Protein AF-A0A2H8TGL6-F1 (afdb_monomer_lite)

pLDDT: mean 82.06, std 17.87, range [36.31, 97.06]

Secondary structure (DSSP, 8-state):
----PPP---TTHHHHHHHHHHHHHHHHHHHHHHHHHHHHHHHHHHHHHHHHT--TTS--SSTTHHHHHHHHHHHHT-S-HHHHHHHHHHHHHHHHHHHHHHH-TTGGG---TT-TTTS--HHHHHHHHHHHHHTT--GGGBTTB-HHHHHHHS--S-HHHHHHHHHHHHHTTPPPPHHHHHHHHHHHHH---HHHHHHHHHHHHHHHHSGGGGGGGGGGHHHHHHHHHT--TTS--SSHHHHHHHHHHHHHTT----HHHHHHHHH-

Organism: NCBI:txid742174

Radius of gyration: 25.06 Å; chains: 1; bounding box: 78×68×62 Å

Structure (mmCIF, N/CA/C/O backbone):
data_AF-A0A2H8TGL6-F1
#
_entry.id   AF-A0A2H8TGL6-F1
#
loop_
_atom_site.group_PDB
_atom_site.id
_atom_site.type_symbol
_atom_site.label_atom_id
_atom_site.label_alt_id
_atom_site.label_comp_id
_atom_site.label_asym_id
_atom_site.label_entity_id
_atom_site.label_seq_id
_atom_site.pdbx_PDB_ins_code
_atom_site.Cartn_x
_atom_site.Cartn_y
_atom_site.Cartn_z
_atom_site.occupancy
_atom_site.B_iso_or_equiv
_atom_site.auth_seq_id
_atom_site.auth_comp_id
_atom_site.auth_asym_id
_atom_site.auth_atom_id
_atom_site.pdbx_PDB_model_num
ATOM 1 N N . MET A 1 1 ? -52.619 -44.830 37.273 1.00 42.56 1 MET A N 1
ATOM 2 C CA . MET A 1 1 ? -51.336 -44.484 36.621 1.00 42.56 1 MET A CA 1
ATOM 3 C C . MET A 1 1 ? -51.627 -43.813 35.291 1.00 42.56 1 MET A C 1
ATOM 5 O O . MET A 1 1 ? -52.447 -44.304 34.527 1.00 42.56 1 MET A O 1
ATOM 9 N N . ALA A 1 2 ? -51.058 -42.626 35.112 1.00 36.56 2 ALA A N 1
ATOM 10 C CA . ALA A 1 2 ? -51.441 -41.631 34.125 1.00 36.56 2 ALA A CA 1
ATOM 11 C C . ALA A 1 2 ? -50.837 -41.880 32.730 1.00 36.56 2 ALA A C 1
ATOM 13 O O . ALA A 1 2 ? -49.670 -42.224 32.603 1.00 36.56 2 ALA A O 1
ATOM 14 N N . THR A 1 3 ? -51.671 -41.636 31.713 1.00 39.94 3 THR A N 1
ATOM 15 C CA . THR A 1 3 ? -51.401 -40.934 30.440 1.00 39.94 3 THR A CA 1
ATOM 16 C C . THR A 1 3 ? -50.083 -41.180 29.686 1.00 39.94 3 THR A C 1
ATOM 18 O O . THR A 1 3 ? -49.014 -40.813 30.157 1.00 39.94 3 THR A O 1
ATOM 21 N N . ARG A 1 4 ? -50.185 -41.496 28.386 1.00 36.31 4 ARG A N 1
ATOM 22 C CA . ARG A 1 4 ? -50.101 -40.483 27.305 1.00 36.31 4 ARG A CA 1
ATOM 23 C C . ARG A 1 4 ? -50.342 -41.128 25.934 1.00 36.31 4 ARG A C 1
ATOM 25 O O . ARG A 1 4 ? -49.500 -41.840 25.398 1.00 36.31 4 ARG A O 1
ATOM 32 N N . ARG A 1 5 ? -51.507 -40.828 25.351 1.00 37.38 5 ARG A N 1
ATOM 33 C CA . ARG A 1 5 ? -51.778 -41.002 23.918 1.00 37.38 5 ARG A CA 1
ATOM 34 C C . ARG A 1 5 ? -50.973 -39.953 23.145 1.00 37.38 5 ARG A C 1
ATOM 36 O O . ARG A 1 5 ? -50.993 -38.782 23.516 1.00 37.38 5 ARG A O 1
ATOM 43 N N . ARG A 1 6 ? -50.284 -40.360 22.076 1.00 39.41 6 ARG A N 1
ATOM 44 C CA . ARG A 1 6 ? -49.690 -39.429 21.103 1.00 39.41 6 ARG A CA 1
ATOM 45 C C . ARG A 1 6 ? -50.815 -38.777 20.281 1.00 39.41 6 ARG A C 1
ATOM 47 O O . ARG A 1 6 ? -51.698 -39.509 19.830 1.00 39.41 6 ARG A O 1
ATOM 54 N N . PRO A 1 7 ? -50.809 -37.452 20.056 1.00 41.41 7 PRO A N 1
ATOM 55 C CA . PRO A 1 7 ? -51.757 -36.829 19.145 1.00 41.41 7 PRO A CA 1
ATOM 56 C C . PRO A 1 7 ? -51.361 -37.140 17.697 1.00 41.41 7 PRO A C 1
ATOM 58 O O . PRO A 1 7 ? -50.211 -36.977 17.290 1.00 41.41 7 PRO A O 1
ATOM 61 N N . ARG A 1 8 ? -52.342 -37.614 16.930 1.00 46.88 8 ARG A N 1
ATOM 62 C CA . ARG A 1 8 ? -52.269 -37.851 15.489 1.00 46.88 8 ARG A CA 1
ATOM 63 C C . ARG A 1 8 ? -52.627 -36.523 14.815 1.00 46.88 8 ARG A C 1
ATOM 65 O O . ARG A 1 8 ? -53.785 -36.123 14.849 1.00 46.88 8 ARG A O 1
ATOM 72 N N . TRP A 1 9 ? -51.635 -35.810 14.290 1.00 41.69 9 TRP A N 1
ATOM 73 C CA . TRP A 1 9 ? -51.862 -34.584 13.519 1.00 41.69 9 TRP A CA 1
ATOM 74 C C . TRP A 1 9 ? -52.311 -34.935 12.088 1.00 41.69 9 TRP A C 1
ATOM 76 O O . TRP A 1 9 ? -51.840 -35.940 11.549 1.00 41.69 9 TRP A O 1
ATOM 86 N N . PRO A 1 10 ? -53.202 -34.147 11.457 1.00 44.84 10 PRO A N 1
ATOM 87 C CA . PRO A 1 10 ? -53.569 -34.344 10.059 1.00 44.84 10 PRO A CA 1
ATOM 88 C C . PRO A 1 10 ? -52.434 -33.871 9.122 1.00 44.84 10 PRO A C 1
ATOM 90 O O . PRO A 1 10 ? -51.729 -32.911 9.451 1.00 44.84 10 PRO A O 1
ATOM 93 N N . PRO A 1 11 ? -52.264 -34.488 7.935 1.00 50.22 11 PRO A N 1
ATOM 94 C CA . PRO A 1 11 ? -51.132 -34.247 7.026 1.00 50.22 11 PRO A CA 1
ATOM 95 C C . PRO A 1 11 ? -51.086 -32.845 6.385 1.00 50.22 11 PRO A C 1
ATOM 97 O O . PRO A 1 11 ? -50.143 -32.539 5.665 1.00 50.22 11 PRO A O 1
ATOM 100 N N . ALA A 1 12 ? -52.053 -31.966 6.664 1.00 45.84 12 ALA A N 1
ATOM 101 C CA . ALA A 1 12 ? -52.080 -30.601 6.135 1.00 45.84 12 ALA A CA 1
ATOM 102 C C . ALA A 1 12 ? -51.306 -29.577 6.996 1.00 45.84 12 ALA A C 1
ATOM 104 O O . ALA A 1 12 ? -50.911 -28.531 6.491 1.00 45.84 12 ALA A O 1
ATOM 105 N N . ALA A 1 13 ? -51.035 -29.866 8.276 1.00 42.53 13 ALA A N 1
ATOM 106 C CA . ALA A 1 13 ? -50.361 -28.914 9.172 1.00 42.53 13 ALA A CA 1
ATOM 107 C C . ALA A 1 13 ? -48.820 -28.967 9.090 1.00 42.53 13 ALA A C 1
ATOM 109 O O . ALA A 1 13 ? -48.146 -28.004 9.448 1.00 42.53 13 ALA A O 1
ATOM 110 N N . ALA A 1 14 ? -48.251 -30.067 8.583 1.00 41.84 14 ALA A N 1
ATOM 111 C CA . ALA A 1 14 ? -46.801 -30.225 8.430 1.00 41.84 14 ALA A CA 1
ATOM 112 C C . ALA A 1 14 ? -46.235 -29.474 7.208 1.00 41.84 14 ALA A C 1
ATOM 114 O O . ALA A 1 14 ? -45.065 -29.100 7.204 1.00 41.84 14 ALA A O 1
ATOM 115 N N . ILE A 1 15 ? -47.066 -29.204 6.195 1.00 45.91 15 ILE A N 1
ATOM 116 C CA . ILE A 1 15 ? -46.650 -28.517 4.962 1.00 45.91 15 ILE A CA 1
ATOM 117 C C . ILE A 1 15 ? -46.588 -26.994 5.173 1.00 45.91 15 ILE A C 1
ATOM 119 O O . ILE A 1 15 ? -45.695 -26.332 4.653 1.00 45.91 15 ILE A O 1
ATOM 123 N N . ILE A 1 16 ? -47.465 -26.437 6.016 1.00 42.53 16 ILE A N 1
ATOM 124 C CA . ILE A 1 16 ? -47.493 -24.992 6.294 1.00 42.53 16 ILE A CA 1
ATOM 125 C C . ILE A 1 16 ? -46.323 -24.580 7.203 1.00 42.53 16 ILE A C 1
ATOM 127 O O . ILE A 1 16 ? -45.720 -23.533 6.993 1.00 42.53 16 ILE A O 1
ATOM 131 N N . ILE A 1 17 ? -45.919 -25.427 8.156 1.00 44.03 17 ILE A N 1
ATOM 132 C CA . ILE A 1 17 ? -44.779 -25.123 9.037 1.00 44.03 17 ILE A CA 1
ATOM 133 C C . ILE A 1 17 ? -43.443 -25.259 8.283 1.00 44.03 17 ILE A C 1
ATOM 135 O O . ILE A 1 17 ? -42.542 -24.457 8.507 1.00 44.03 17 ILE A O 1
ATOM 139 N N . ALA A 1 18 ? -43.322 -26.181 7.320 1.00 42.34 18 ALA A N 1
ATOM 140 C CA . ALA A 1 18 ? -42.131 -26.261 6.468 1.00 42.34 18 ALA A CA 1
ATOM 141 C C . ALA A 1 18 ? -41.999 -25.050 5.522 1.00 42.34 18 ALA A C 1
ATOM 143 O O . ALA A 1 18 ? -40.900 -24.529 5.351 1.00 42.34 18 ALA A O 1
ATOM 144 N N . ALA A 1 19 ? -43.106 -24.540 4.968 1.00 40.19 19 ALA A N 1
ATOM 145 C CA . ALA A 1 19 ? -43.086 -23.355 4.106 1.00 40.19 19 ALA A CA 1
ATOM 146 C C . ALA A 1 19 ? -42.795 -22.049 4.876 1.00 40.19 19 ALA A C 1
ATOM 148 O O . ALA A 1 19 ? -42.110 -21.167 4.361 1.00 40.19 19 ALA A O 1
ATOM 149 N N . VAL A 1 20 ? -43.253 -21.934 6.129 1.00 43.59 20 VAL A N 1
ATOM 150 C CA . VAL A 1 20 ? -43.025 -20.737 6.960 1.00 43.59 20 VAL A CA 1
ATOM 151 C C . VAL A 1 20 ? -41.629 -20.730 7.597 1.00 43.59 20 VAL A C 1
ATOM 153 O O . VAL A 1 20 ? -41.029 -19.667 7.734 1.00 43.59 20 VAL A O 1
ATOM 156 N N . VAL A 1 21 ? -41.045 -21.891 7.913 1.00 40.84 21 VAL A N 1
ATOM 157 C CA . VAL A 1 21 ? -39.673 -21.962 8.460 1.00 40.84 21 VAL A CA 1
ATOM 158 C C . VAL A 1 21 ? -38.606 -21.709 7.384 1.00 40.84 21 VAL A C 1
ATOM 160 O O . VAL A 1 21 ? -37.555 -21.149 7.691 1.00 40.84 21 VAL A O 1
ATOM 163 N N . ILE A 1 22 ? -38.890 -22.008 6.111 1.00 42.94 22 ILE A N 1
ATOM 164 C CA . ILE A 1 22 ? -38.004 -21.642 4.993 1.00 42.94 22 ILE A CA 1
ATOM 165 C C . ILE A 1 22 ? -38.017 -20.115 4.768 1.00 42.94 22 ILE A C 1
ATOM 167 O O . ILE A 1 22 ? -36.975 -19.534 4.497 1.00 42.94 22 ILE A O 1
ATOM 171 N N . ALA A 1 23 ? -39.134 -19.415 4.985 1.00 42.03 23 ALA A N 1
ATOM 172 C CA . ALA A 1 23 ? -39.203 -17.964 4.764 1.00 42.03 23 ALA A CA 1
ATOM 173 C C . ALA A 1 23 ? -38.511 -17.104 5.846 1.00 42.03 23 ALA A C 1
ATOM 175 O O . ALA A 1 23 ? -38.176 -15.952 5.580 1.00 42.03 23 ALA A O 1
ATOM 176 N N . VAL A 1 24 ? -38.266 -17.635 7.051 1.00 47.59 24 VAL A N 1
ATOM 177 C CA . VAL A 1 24 ? -37.721 -16.845 8.1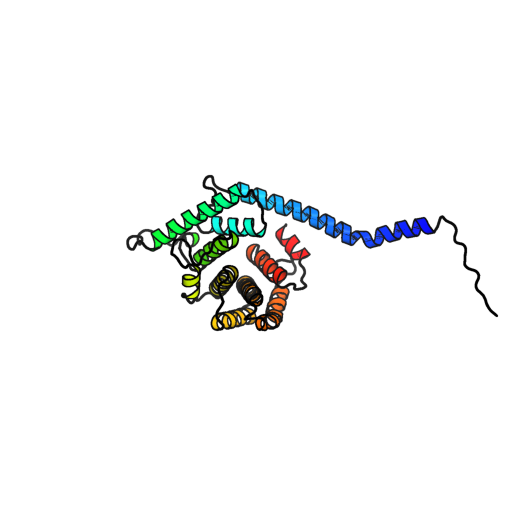79 1.00 47.59 24 VAL A CA 1
ATOM 178 C C . VAL A 1 24 ? -36.200 -16.996 8.343 1.00 47.59 24 VAL A C 1
ATOM 180 O O . VAL A 1 24 ? -35.557 -16.112 8.900 1.00 47.59 24 VAL A O 1
ATOM 183 N N . VAL A 1 25 ? -35.591 -18.054 7.794 1.00 45.50 25 VAL A N 1
ATOM 184 C CA . VAL A 1 25 ? -34.124 -18.265 7.831 1.00 45.50 25 VAL A CA 1
ATOM 185 C C . VAL A 1 25 ? -33.435 -17.858 6.514 1.00 45.50 25 VAL A C 1
ATOM 187 O O . VAL A 1 25 ? -32.218 -17.687 6.471 1.00 45.50 25 VAL A O 1
ATOM 190 N N . LEU A 1 26 ? -34.197 -17.607 5.441 1.00 45.22 26 LEU A N 1
ATOM 191 C CA . LEU A 1 26 ? -33.654 -17.182 4.146 1.00 45.22 26 LEU A CA 1
ATOM 192 C C . LEU A 1 26 ? -33.300 -15.690 3.947 1.00 45.22 26 LEU A C 1
ATOM 194 O O . LEU A 1 26 ? -32.532 -15.444 3.014 1.00 45.22 26 LEU A O 1
ATOM 198 N N . PRO A 1 27 ? -33.759 -14.682 4.723 1.00 53.53 27 PRO A N 1
ATOM 199 C CA . PRO A 1 27 ? -33.510 -13.292 4.332 1.00 53.53 27 PRO A CA 1
ATOM 200 C C . PRO A 1 27 ? -32.031 -12.902 4.454 1.00 53.53 27 PRO A C 1
ATOM 202 O O . PRO A 1 27 ? -31.520 -12.196 3.593 1.00 53.53 27 PRO A O 1
ATOM 205 N N . ALA A 1 28 ? -31.307 -13.419 5.452 1.00 51.44 28 ALA A N 1
ATOM 206 C CA . ALA A 1 28 ? -29.890 -13.096 5.640 1.00 51.44 28 ALA A CA 1
ATOM 207 C C . ALA A 1 28 ? -28.982 -13.754 4.587 1.00 51.44 28 ALA A C 1
ATOM 209 O O . ALA A 1 28 ? -28.044 -13.125 4.104 1.00 51.44 28 ALA A O 1
ATOM 210 N N . HIS A 1 29 ? -29.271 -14.999 4.191 1.00 49.41 29 HIS A N 1
ATOM 211 C CA . HIS A 1 29 ? -28.499 -15.694 3.156 1.00 49.41 29 HIS A CA 1
ATOM 212 C C . HIS A 1 29 ? -28.806 -15.173 1.750 1.00 49.41 29 HIS A C 1
ATOM 214 O O . HIS A 1 29 ? -27.887 -15.067 0.943 1.00 49.41 29 HIS A O 1
ATOM 220 N N . LEU A 1 30 ? -30.059 -14.799 1.466 1.00 49.88 30 LEU A N 1
ATOM 221 C CA . LEU A 1 30 ? -30.417 -14.129 0.215 1.00 49.88 30 LEU A CA 1
ATOM 222 C C . LEU A 1 30 ? -29.814 -12.725 0.137 1.00 49.88 30 LEU A C 1
ATOM 224 O O . LEU A 1 30 ? -29.248 -12.398 -0.897 1.00 49.88 30 LEU A O 1
ATOM 228 N N . ALA A 1 31 ? -29.856 -11.932 1.214 1.00 52.44 31 ALA A N 1
ATOM 229 C CA . ALA A 1 31 ? -29.225 -10.611 1.248 1.00 52.44 31 ALA A CA 1
ATOM 230 C C . ALA A 1 31 ? -27.698 -10.706 1.113 1.00 52.44 31 ALA A C 1
ATOM 232 O O . ALA A 1 31 ? -27.105 -9.977 0.327 1.00 52.44 31 ALA A O 1
ATOM 233 N N . ALA A 1 32 ? -27.050 -11.652 1.801 1.00 58.56 32 ALA A N 1
ATOM 234 C CA . ALA A 1 32 ? -25.615 -11.889 1.650 1.00 58.56 32 ALA A CA 1
ATOM 235 C C . ALA A 1 32 ? -25.249 -12.373 0.236 1.00 58.56 32 ALA A C 1
ATOM 237 O O . ALA A 1 32 ? -24.230 -11.954 -0.305 1.00 58.56 32 ALA A O 1
ATOM 238 N N . ALA A 1 33 ? -26.076 -13.222 -0.382 1.00 55.25 33 ALA A N 1
ATOM 239 C CA . ALA A 1 33 ? -25.870 -13.675 -1.756 1.00 55.25 33 ALA A CA 1
ATOM 240 C C . ALA A 1 33 ? -26.102 -12.551 -2.779 1.00 55.25 33 ALA A C 1
ATOM 242 O O . ALA A 1 33 ? -25.330 -12.425 -3.723 1.00 55.25 33 ALA A O 1
ATOM 243 N N . GLN A 1 34 ? -27.122 -11.713 -2.584 1.00 59.84 34 GLN A N 1
ATOM 244 C CA . GLN A 1 34 ? -27.400 -10.548 -3.427 1.00 59.84 34 GLN A CA 1
ATOM 245 C C . GLN A 1 34 ? -26.300 -9.493 -3.308 1.00 59.84 34 GLN A C 1
ATOM 247 O O . GLN A 1 34 ? -25.829 -9.005 -4.331 1.00 59.84 34 GLN A O 1
ATOM 252 N N . ASN A 1 35 ? -25.829 -9.216 -2.090 1.00 60.94 35 ASN A N 1
ATOM 253 C CA . ASN A 1 35 ? -24.686 -8.336 -1.857 1.00 60.94 35 ASN A CA 1
ATOM 254 C C . ASN A 1 35 ? -23.424 -8.913 -2.503 1.00 60.94 35 ASN A C 1
ATOM 256 O O . ASN A 1 35 ? -22.769 -8.214 -3.254 1.00 60.94 35 ASN A O 1
ATOM 260 N N . ALA A 1 36 ? -23.144 -10.212 -2.357 1.00 60.41 36 ALA A N 1
ATOM 261 C CA . ALA A 1 36 ? -21.988 -10.837 -3.003 1.00 60.41 36 ALA A CA 1
ATOM 262 C C . ALA A 1 36 ? -22.053 -10.819 -4.544 1.00 60.41 36 ALA A C 1
ATOM 264 O O . ALA A 1 36 ? -21.016 -10.776 -5.204 1.00 60.41 36 ALA A O 1
ATOM 265 N N . VAL A 1 37 ? -23.250 -10.882 -5.138 1.00 64.19 37 VAL A N 1
ATOM 266 C CA . VAL A 1 37 ? -23.439 -10.751 -6.594 1.00 64.19 37 VAL A CA 1
ATOM 267 C C . VAL A 1 37 ? -23.264 -9.298 -7.037 1.00 64.19 37 VAL A C 1
ATOM 269 O O . VAL A 1 37 ? -22.589 -9.055 -8.037 1.00 64.19 37 VAL A O 1
ATOM 272 N N . LYS A 1 38 ? -23.808 -8.339 -6.280 1.00 68.88 38 LYS A N 1
ATOM 273 C CA . LYS A 1 38 ? -23.616 -6.904 -6.516 1.00 68.88 38 LYS A CA 1
ATOM 274 C C . LYS A 1 38 ? -22.137 -6.523 -6.395 1.00 68.88 38 LYS A C 1
ATOM 276 O O . LYS A 1 38 ? -21.593 -5.949 -7.327 1.00 68.88 38 LYS A O 1
ATOM 281 N N . ASP A 1 39 ? -21.462 -6.954 -5.334 1.00 66.12 39 ASP A N 1
ATOM 282 C CA . ASP A 1 39 ? -20.037 -6.711 -5.085 1.00 66.12 39 ASP A CA 1
ATOM 283 C C . ASP A 1 39 ? -19.159 -7.237 -6.231 1.00 66.12 39 ASP A C 1
ATOM 285 O O . ASP A 1 39 ? -18.229 -6.563 -6.668 1.00 66.12 39 ASP A O 1
ATOM 289 N N . LYS A 1 40 ? -19.469 -8.427 -6.768 1.00 72.00 40 LYS A N 1
ATOM 290 C CA . LYS A 1 40 ? -18.769 -8.979 -7.941 1.00 72.00 40 LYS A CA 1
ATOM 291 C C . LYS A 1 40 ? -18.998 -8.151 -9.205 1.00 72.00 40 LYS A C 1
ATOM 293 O O . LYS A 1 40 ? -18.073 -7.998 -9.996 1.00 72.00 40 LYS A O 1
ATOM 298 N N . SER A 1 41 ? -20.210 -7.629 -9.392 1.00 82.00 41 SER A N 1
ATOM 299 C CA . SER A 1 41 ? -20.538 -6.748 -10.517 1.00 82.00 41 SER A CA 1
ATOM 300 C C . SER A 1 41 ? -19.795 -5.413 -10.427 1.00 82.00 41 SER A C 1
ATOM 302 O O . SER A 1 41 ? -19.303 -4.919 -11.437 1.00 82.00 41 SER A O 1
ATOM 304 N N . GLU A 1 42 ? -19.694 -4.839 -9.228 1.00 85.12 42 GLU A N 1
ATOM 305 C CA . GLU A 1 42 ? -18.994 -3.572 -8.996 1.00 85.12 42 GLU A CA 1
ATOM 306 C C . GLU A 1 42 ? -17.479 -3.711 -9.141 1.00 85.12 42 GLU A C 1
ATOM 308 O O . GLU A 1 42 ? -16.836 -2.878 -9.778 1.00 85.12 42 GLU A O 1
ATOM 313 N N . LEU A 1 43 ? -16.915 -4.808 -8.629 1.00 84.19 43 LEU A N 1
ATOM 314 C CA . LEU A 1 43 ? -15.503 -5.131 -8.811 1.00 84.19 43 LEU A CA 1
ATOM 315 C C . LEU A 1 43 ? -15.149 -5.276 -10.296 1.00 84.19 43 LEU A C 1
ATOM 317 O O . LEU A 1 43 ? -14.152 -4.710 -10.733 1.00 84.19 43 LEU A O 1
ATOM 321 N N . GLN A 1 44 ? -15.971 -5.985 -11.079 1.00 87.12 44 GLN A N 1
ATOM 322 C CA . GLN A 1 44 ? -15.732 -6.123 -12.517 1.00 87.12 44 GLN A CA 1
ATOM 323 C C . GLN A 1 44 ? -15.762 -4.763 -13.220 1.00 87.12 44 GLN A C 1
ATOM 325 O O . GLN A 1 44 ? -14.866 -4.463 -13.998 1.00 87.12 44 GLN A O 1
ATOM 330 N N . ARG A 1 45 ? -16.731 -3.905 -12.881 1.00 89.38 45 ARG A N 1
ATOM 331 C CA . ARG A 1 45 ? -16.820 -2.542 -13.419 1.00 89.38 45 ARG A CA 1
ATOM 332 C C . ARG A 1 45 ? -15.578 -1.705 -13.097 1.00 89.38 45 ARG A C 1
ATOM 334 O O . ARG A 1 45 ? -15.106 -0.967 -13.957 1.00 89.38 45 ARG A O 1
ATOM 341 N N . ALA A 1 46 ? -15.048 -1.825 -11.880 1.00 88.94 46 ALA A N 1
ATOM 342 C CA . ALA A 1 46 ? -13.824 -1.139 -11.474 1.00 88.94 46 ALA A CA 1
ATOM 343 C C . ALA A 1 46 ? -12.592 -1.655 -12.237 1.00 88.94 46 ALA A C 1
ATOM 345 O O . ALA A 1 46 ? -11.764 -0.855 -12.666 1.00 88.94 46 ALA A O 1
ATOM 346 N N . ILE A 1 47 ? -12.493 -2.972 -12.453 1.00 89.06 47 ILE A N 1
ATOM 347 C CA . ILE A 1 47 ? -11.419 -3.584 -13.250 1.00 89.06 47 ILE A CA 1
ATOM 348 C C . ILE A 1 47 ? -11.508 -3.123 -14.703 1.00 89.06 47 ILE A C 1
ATOM 350 O O . ILE A 1 47 ? -10.508 -2.674 -15.250 1.00 89.06 47 ILE A O 1
ATOM 354 N N . ASP A 1 48 ? -12.696 -3.168 -15.307 1.00 90.06 48 ASP A N 1
ATOM 355 C CA . ASP A 1 48 ? -12.908 -2.738 -16.690 1.00 90.06 48 ASP A CA 1
ATOM 356 C C . ASP A 1 48 ? -12.530 -1.259 -16.869 1.00 90.06 48 ASP A C 1
ATOM 358 O O . ASP A 1 48 ? -11.881 -0.893 -17.850 1.00 90.06 48 ASP A O 1
ATOM 362 N N . TRP A 1 49 ? -12.885 -0.407 -15.898 1.00 91.69 49 TRP A N 1
ATOM 363 C CA . TRP A 1 49 ? -12.473 0.996 -15.887 1.00 91.69 49 TRP A CA 1
ATOM 364 C C . TRP A 1 49 ? -10.952 1.141 -15.787 1.00 91.69 49 TRP A C 1
ATOM 366 O O . TRP A 1 49 ? -10.370 1.894 -16.567 1.00 91.69 49 TRP A O 1
ATOM 376 N N . LEU A 1 50 ? -10.302 0.400 -14.882 1.00 92.12 50 LEU A N 1
ATOM 377 C CA . LEU A 1 50 ? -8.849 0.439 -14.712 1.00 92.12 50 LEU A CA 1
ATOM 378 C C . LEU A 1 50 ? -8.136 0.005 -15.996 1.00 92.12 50 LEU A C 1
ATOM 380 O O . LEU A 1 50 ? -7.230 0.694 -16.456 1.00 92.12 50 LEU A O 1
ATOM 384 N N . THR A 1 51 ? -8.573 -1.092 -16.617 1.00 90.38 51 THR A N 1
ATOM 385 C CA . THR A 1 51 ? -8.024 -1.582 -17.887 1.00 90.38 51 THR A CA 1
ATOM 386 C C . THR A 1 51 ? -8.241 -0.585 -19.025 1.00 90.38 51 THR A C 1
ATOM 388 O O . THR A 1 51 ? -7.362 -0.436 -19.870 1.00 90.38 51 THR A O 1
ATOM 391 N N . LEU A 1 52 ? -9.364 0.142 -19.037 1.00 92.44 52 LEU A N 1
ATOM 392 C CA . LEU A 1 52 ? -9.633 1.189 -20.025 1.00 92.44 52 LEU A CA 1
ATOM 393 C C . LEU A 1 52 ? -8.679 2.388 -19.898 1.00 92.44 52 LEU A C 1
ATOM 395 O O . LEU A 1 52 ? -8.371 3.011 -20.911 1.00 92.44 52 LEU A O 1
ATOM 399 N N . GLN A 1 53 ? -8.214 2.709 -18.686 1.00 93.69 53 GLN A N 1
ATOM 400 C CA . GLN A 1 53 ? -7.243 3.792 -18.465 1.00 93.69 53 GLN A CA 1
ATOM 401 C C . GLN A 1 53 ? -5.807 3.416 -18.869 1.00 93.69 53 GLN A C 1
ATOM 403 O O . GLN A 1 53 ? -4.934 4.279 -18.868 1.00 93.69 53 GLN A O 1
ATOM 408 N N . ARG A 1 54 ? -5.540 2.148 -19.204 1.00 94.25 54 ARG A N 1
ATOM 409 C CA . ARG A 1 54 ? -4.194 1.687 -19.553 1.00 94.25 54 ARG A CA 1
ATOM 410 C C . ARG A 1 54 ? -3.741 2.264 -20.895 1.00 94.25 54 ARG A C 1
ATOM 412 O O . ARG A 1 54 ? -4.435 2.162 -21.910 1.00 94.25 54 ARG A O 1
ATOM 419 N N . ASN A 1 55 ? -2.532 2.805 -20.912 1.00 95.00 55 ASN A N 1
ATOM 420 C CA . ASN A 1 55 ? -1.886 3.348 -22.097 1.00 95.00 55 ASN A CA 1
ATOM 421 C C . ASN A 1 55 ? -1.378 2.239 -23.038 1.00 95.00 55 ASN A C 1
ATOM 423 O O . ASN A 1 55 ? -1.319 1.054 -22.703 1.00 95.00 55 ASN A O 1
ATOM 427 N N . LYS A 1 56 ? -0.993 2.625 -24.263 1.00 94.31 56 LYS A N 1
ATOM 428 C CA . LYS A 1 56 ? -0.503 1.692 -25.303 1.00 94.31 56 LYS A CA 1
ATOM 429 C C . LYS A 1 56 ? 0.829 1.019 -24.956 1.00 94.31 56 LYS A C 1
ATOM 431 O O . LYS A 1 56 ? 1.160 -0.003 -25.548 1.00 94.31 56 LYS A O 1
ATOM 436 N N . ASP A 1 57 ? 1.588 1.621 -24.052 1.00 93.75 57 ASP A N 1
ATOM 437 C CA . ASP A 1 57 ? 2.841 1.117 -23.492 1.00 93.75 57 ASP A CA 1
ATOM 438 C C . ASP A 1 57 ? 2.624 0.185 -22.290 1.00 93.75 57 ASP A C 1
ATOM 440 O O . ASP A 1 57 ? 3.596 -0.288 -21.719 1.00 93.75 57 ASP A O 1
ATOM 444 N N . TRP A 1 58 ? 1.368 -0.125 -21.944 1.00 94.62 58 TRP A N 1
ATOM 445 C CA . TRP A 1 58 ? 0.978 -0.945 -20.793 1.00 94.62 58 TRP A CA 1
ATOM 446 C C . TRP A 1 58 ? 1.147 -0.274 -19.421 1.00 94.62 58 TRP A C 1
ATOM 448 O O . TRP A 1 58 ? 0.987 -0.956 -18.404 1.00 94.62 58 TRP A O 1
ATOM 458 N N . GLY A 1 59 ? 1.402 1.039 -19.386 1.00 94.44 59 GLY A N 1
ATOM 459 C CA . GLY A 1 59 ? 1.433 1.867 -18.176 1.00 94.44 59 GLY A CA 1
ATOM 460 C C . GLY A 1 59 ? 0.112 2.601 -17.908 1.00 94.44 59 GLY A C 1
ATOM 461 O O . GLY A 1 59 ? -0.849 2.475 -18.670 1.00 94.44 59 GLY A O 1
ATOM 462 N N . TRP A 1 60 ? 0.060 3.382 -16.824 1.00 94.50 60 TRP A N 1
ATOM 463 C CA . TRP A 1 60 ? -1.116 4.192 -16.442 1.00 94.50 60 TRP A CA 1
ATOM 464 C C . TRP A 1 60 ? -0.886 5.703 -16.436 1.00 94.50 60 TRP A C 1
ATOM 466 O O . TRP A 1 60 ? -1.802 6.449 -16.113 1.00 94.50 60 TRP A O 1
ATOM 476 N N . GLY A 1 61 ? 0.289 6.169 -16.850 1.00 86.69 61 GLY A N 1
ATOM 477 C CA . GLY A 1 61 ? 0.590 7.594 -16.905 1.00 86.69 61 GLY A CA 1
ATOM 478 C C . GLY A 1 61 ? 1.974 7.891 -16.363 1.00 86.69 61 GLY A C 1
ATOM 479 O O . GLY A 1 61 ? 2.892 7.083 -16.500 1.00 86.69 61 GLY A O 1
ATOM 480 N N . THR A 1 62 ? 2.121 9.074 -15.782 1.00 81.19 62 THR A N 1
ATOM 481 C CA . THR A 1 62 ? 3.363 9.521 -15.156 1.00 81.19 62 THR A CA 1
ATOM 482 C C . THR A 1 62 ? 3.362 9.191 -13.660 1.00 81.19 62 THR A C 1
ATOM 484 O O . THR A 1 62 ? 2.457 8.542 -13.135 1.00 81.19 62 THR A O 1
ATOM 487 N N . GLY A 1 63 ? 4.443 9.553 -12.970 1.00 83.69 63 GLY A N 1
ATOM 488 C CA . GLY A 1 63 ? 4.605 9.269 -11.543 1.00 83.69 63 GLY A CA 1
ATOM 489 C C . GLY A 1 63 ? 4.421 7.797 -11.152 1.00 83.69 63 GLY A C 1
ATOM 490 O O . GLY A 1 63 ? 5.006 6.906 -11.770 1.00 83.69 63 GLY A O 1
ATOM 491 N N . THR A 1 64 ? 3.644 7.551 -10.093 1.00 90.31 64 THR A N 1
ATOM 492 C 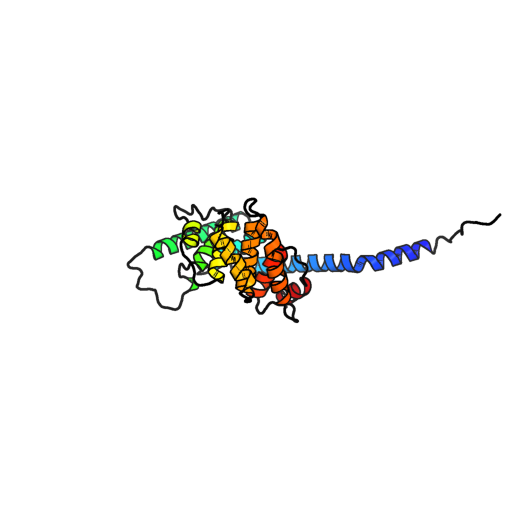CA . THR A 1 64 ? 3.463 6.213 -9.495 1.00 90.31 64 THR A CA 1
ATOM 493 C C . THR A 1 64 ? 2.206 5.475 -9.961 1.00 90.31 64 THR A C 1
ATOM 495 O O . THR A 1 64 ? 1.924 4.387 -9.455 1.00 90.31 64 THR A O 1
ATOM 498 N N . ASP A 1 65 ? 1.470 6.006 -10.936 1.00 92.75 65 ASP A N 1
ATOM 499 C CA . ASP A 1 65 ? 0.169 5.468 -11.352 1.00 92.75 65 ASP A CA 1
ATOM 500 C C . ASP A 1 65 ? 0.265 4.020 -11.843 1.00 92.75 65 ASP A C 1
ATOM 502 O O . ASP A 1 65 ? -0.501 3.156 -11.408 1.00 92.75 65 ASP A O 1
ATOM 506 N N . THR A 1 66 ? 1.271 3.712 -12.671 1.00 94.94 66 THR A N 1
ATOM 507 C CA . THR A 1 66 ? 1.555 2.340 -13.126 1.00 94.94 66 THR A CA 1
ATOM 508 C C . THR A 1 66 ? 1.794 1.401 -11.940 1.00 94.94 66 THR A C 1
ATOM 510 O O . THR A 1 66 ? 1.253 0.295 -11.893 1.00 94.94 66 THR A O 1
ATOM 513 N N . ALA A 1 67 ? 2.560 1.846 -10.941 1.00 95.62 67 ALA A N 1
ATOM 514 C CA . ALA A 1 67 ? 2.850 1.062 -9.745 1.00 95.62 67 ALA A CA 1
ATOM 515 C C . ALA A 1 67 ? 1.572 0.787 -8.933 1.00 95.62 67 ALA A C 1
ATOM 517 O O . ALA A 1 67 ? 1.313 -0.354 -8.550 1.00 95.62 67 ALA A O 1
ATOM 518 N N . GLN A 1 68 ? 0.745 1.810 -8.711 1.00 93.69 68 GLN A N 1
ATOM 519 C CA . GLN A 1 68 ? -0.514 1.684 -7.975 1.00 93.69 68 GLN A CA 1
ATOM 520 C C . GLN A 1 68 ? -1.512 0.764 -8.692 1.00 93.69 68 GLN A C 1
ATOM 522 O O . GLN A 1 68 ? -2.129 -0.092 -8.051 1.00 93.69 68 GLN A O 1
ATOM 527 N N . ALA A 1 69 ? -1.627 0.884 -10.018 1.00 94.31 69 ALA A N 1
ATOM 528 C CA . ALA A 1 69 ? -2.473 0.018 -10.833 1.00 94.31 69 ALA A CA 1
ATOM 529 C C . ALA A 1 69 ? -2.036 -1.452 -10.743 1.00 94.31 69 ALA A C 1
ATOM 531 O O . ALA A 1 69 ? -2.877 -2.332 -10.556 1.00 94.31 69 ALA A O 1
ATOM 532 N N . ILE A 1 70 ? -0.728 -1.728 -10.800 1.00 94.75 70 ILE A N 1
ATOM 533 C CA . ILE A 1 70 ? -0.184 -3.087 -10.645 1.00 94.75 70 ILE A CA 1
ATOM 534 C C . ILE A 1 70 ? -0.495 -3.653 -9.262 1.00 94.75 70 ILE A C 1
ATOM 536 O O . ILE A 1 70 ? -0.992 -4.774 -9.168 1.00 94.75 70 ILE A O 1
ATOM 540 N N . VAL A 1 71 ? -0.277 -2.881 -8.190 1.00 93.81 71 VAL A N 1
ATOM 541 C CA . VAL A 1 71 ? -0.635 -3.310 -6.826 1.00 93.81 71 VAL A CA 1
ATOM 542 C C . VAL A 1 71 ? -2.114 -3.695 -6.758 1.00 93.81 71 VAL A C 1
ATOM 544 O O . VAL A 1 71 ? -2.445 -4.762 -6.241 1.00 93.81 71 VAL A O 1
ATOM 547 N N . ALA A 1 72 ? -3.002 -2.863 -7.310 1.00 91.94 72 ALA A N 1
ATOM 548 C CA . ALA A 1 72 ? -4.433 -3.140 -7.326 1.00 91.94 72 ALA A CA 1
ATOM 549 C C . ALA A 1 72 ? -4.761 -4.433 -8.092 1.00 91.94 72 ALA A C 1
ATOM 551 O O . ALA A 1 72 ? -5.438 -5.303 -7.540 1.00 91.94 72 ALA A O 1
ATOM 552 N N . MET A 1 73 ? -4.240 -4.593 -9.314 1.00 91.38 73 MET A N 1
ATOM 553 C CA . MET A 1 73 ? -4.484 -5.770 -10.160 1.00 91.38 73 MET A CA 1
ATOM 554 C C . MET A 1 73 ? -3.963 -7.072 -9.542 1.00 91.38 73 MET A C 1
ATOM 556 O O . MET A 1 73 ? -4.632 -8.106 -9.629 1.00 91.38 73 MET A O 1
ATOM 560 N N . GLU A 1 74 ? -2.789 -7.043 -8.908 1.00 91.19 74 GLU A N 1
ATOM 561 C CA . GLU A 1 74 ? -2.212 -8.229 -8.270 1.00 91.19 74 GLU A CA 1
ATOM 562 C C . GLU A 1 74 ? -2.950 -8.602 -6.979 1.00 91.19 74 GLU A C 1
ATOM 564 O O . GLU A 1 74 ? -3.180 -9.787 -6.714 1.00 91.19 74 GLU A O 1
ATOM 569 N N . MET A 1 75 ? -3.421 -7.615 -6.209 1.00 86.88 75 MET A N 1
ATOM 570 C CA . MET A 1 75 ? -4.249 -7.865 -5.023 1.00 86.88 75 MET A CA 1
ATOM 571 C C . MET A 1 75 ? -5.600 -8.490 -5.380 1.00 86.88 75 MET A C 1
ATOM 573 O O . MET A 1 75 ? -6.078 -9.376 -4.665 1.00 86.88 75 MET A O 1
ATOM 577 N N . THR A 1 76 ? -6.209 -8.077 -6.492 1.00 88.06 76 THR A N 1
ATOM 578 C CA . THR A 1 76 ? -7.469 -8.653 -6.984 1.00 88.06 76 THR A CA 1
ATOM 579 C C . THR A 1 76 ? -7.265 -9.920 -7.817 1.00 88.06 76 THR A C 1
ATOM 581 O O . THR A 1 76 ? -8.228 -10.658 -8.030 1.00 88.06 76 THR A O 1
ATOM 584 N N . LYS A 1 77 ? -6.027 -10.217 -8.239 1.00 84.25 77 LYS A N 1
ATOM 585 C CA . LYS A 1 77 ? -5.652 -11.323 -9.144 1.00 84.25 77 LYS A CA 1
ATOM 586 C C . LYS A 1 77 ? -6.440 -11.299 -10.453 1.00 84.25 77 LYS A C 1
ATOM 588 O O . LYS A 1 77 ? -6.917 -12.335 -10.924 1.00 84.25 77 LYS A O 1
ATOM 593 N N . THR A 1 78 ? -6.611 -10.108 -11.013 1.00 82.19 78 THR A N 1
ATOM 594 C CA . THR A 1 78 ? -7.453 -9.862 -12.191 1.00 82.19 78 THR A CA 1
ATOM 595 C C . THR A 1 78 ? -6.620 -9.491 -13.405 1.00 82.19 78 THR A C 1
ATOM 597 O O . THR A 1 78 ? -5.556 -8.901 -13.264 1.00 82.19 78 THR A O 1
ATOM 600 N N . GLY A 1 79 ? -7.133 -9.793 -14.598 1.00 80.56 79 GLY A N 1
ATOM 601 C CA . GLY A 1 79 ? -6.437 -9.547 -15.861 1.00 80.56 79 GLY A CA 1
ATOM 602 C C . GLY A 1 79 ? -5.687 -10.774 -16.379 1.00 80.56 79 GLY A C 1
ATOM 603 O O . GLY A 1 79 ? -5.357 -11.707 -15.634 1.00 80.56 79 GLY A O 1
ATOM 604 N N . GLU A 1 80 ? -5.441 -10.792 -17.687 1.00 87.25 80 GLU A N 1
ATOM 605 C CA . GLU A 1 80 ? -4.682 -11.869 -18.317 1.00 87.25 80 GLU A CA 1
ATOM 606 C C . GLU A 1 80 ? -3.224 -11.860 -17.840 1.00 87.25 80 GLU A C 1
ATOM 608 O O . GLU A 1 80 ? -2.658 -10.823 -17.496 1.00 87.25 80 GLU A O 1
ATOM 613 N N . LEU A 1 81 ? -2.602 -13.040 -17.804 1.00 89.62 81 LEU A N 1
ATOM 614 C CA . LEU A 1 81 ? -1.229 -13.189 -17.316 1.00 89.62 81 LEU A CA 1
ATOM 615 C C . LEU A 1 81 ? -0.232 -12.371 -18.149 1.00 89.62 81 LEU A C 1
ATOM 617 O O . LEU A 1 81 ? 0.619 -11.701 -17.575 1.00 89.62 81 LEU A O 1
ATOM 621 N N . LEU A 1 82 ? -0.378 -12.386 -19.478 1.00 91.94 82 LEU A N 1
ATOM 622 C CA . LEU A 1 82 ? 0.501 -11.643 -20.380 1.00 91.94 82 LEU A CA 1
ATOM 623 C C . LEU A 1 82 ? 0.372 -10.131 -20.178 1.00 91.94 82 LEU A C 1
ATOM 625 O O . LEU A 1 82 ? 1.373 -9.430 -20.129 1.00 91.94 82 LEU A O 1
ATOM 629 N N . GLU A 1 83 ? -0.852 -9.627 -20.034 1.00 91.75 83 GLU A N 1
ATOM 630 C CA . GLU A 1 83 ? -1.075 -8.198 -19.816 1.00 91.75 83 GLU A CA 1
ATOM 631 C C . GLU A 1 83 ? -0.452 -7.711 -18.506 1.00 91.75 83 GLU A C 1
ATOM 633 O O . GLU A 1 83 ? 0.166 -6.649 -18.474 1.00 91.75 83 GLU A O 1
ATOM 638 N N . ARG A 1 84 ? -0.575 -8.506 -17.436 1.00 91.38 84 ARG A N 1
ATOM 639 C CA . ARG A 1 84 ? 0.057 -8.204 -16.147 1.00 91.38 84 ARG A CA 1
ATOM 640 C C . ARG A 1 84 ? 1.578 -8.206 -16.243 1.00 91.38 84 ARG A C 1
ATOM 642 O O . ARG A 1 84 ? 2.216 -7.304 -15.712 1.00 91.38 84 ARG A O 1
ATOM 649 N N . GLU A 1 85 ? 2.153 -9.163 -16.968 1.00 93.31 85 GLU A N 1
ATOM 650 C CA . GLU A 1 85 ? 3.598 -9.217 -17.206 1.00 93.31 85 GLU A CA 1
ATOM 651 C C . GLU A 1 85 ? 4.095 -8.006 -18.012 1.00 93.31 85 GLU A C 1
ATOM 653 O O . GLU A 1 85 ? 5.126 -7.426 -17.676 1.00 93.31 85 GLU A O 1
ATOM 658 N N . LEU A 1 86 ? 3.347 -7.571 -19.031 1.00 94.75 86 LEU A N 1
ATOM 659 C CA . LEU A 1 86 ? 3.687 -6.384 -19.819 1.00 94.75 86 LEU A CA 1
ATOM 660 C C . LEU A 1 86 ? 3.645 -5.109 -18.973 1.00 94.75 86 LEU A C 1
ATOM 662 O O . LEU A 1 86 ? 4.593 -4.327 -19.016 1.00 94.75 86 LEU A O 1
ATOM 666 N N . SER A 1 87 ? 2.609 -4.931 -18.150 1.00 95.25 87 SER A N 1
ATOM 667 C CA . SER A 1 87 ? 2.540 -3.806 -17.212 1.00 95.25 87 SER A CA 1
ATOM 668 C C . SER A 1 87 ? 3.666 -3.847 -16.174 1.00 95.25 87 SER A C 1
ATOM 670 O O . SER A 1 87 ? 4.289 -2.821 -15.909 1.00 95.25 87 SER A O 1
ATOM 672 N N . ALA A 1 88 ? 4.002 -5.025 -15.635 1.00 95.00 88 ALA A N 1
ATOM 673 C CA . ALA A 1 88 ? 5.143 -5.181 -14.733 1.00 95.00 88 ALA A CA 1
ATOM 674 C C . ALA A 1 88 ? 6.469 -4.805 -15.413 1.00 95.00 88 ALA A C 1
ATOM 676 O O . ALA A 1 88 ? 7.291 -4.116 -14.815 1.00 95.00 88 ALA A O 1
ATOM 677 N N . LYS A 1 89 ? 6.677 -5.178 -16.682 1.00 95.81 89 LYS A N 1
ATOM 678 C CA . LYS A 1 89 ? 7.876 -4.776 -17.434 1.00 95.81 89 LYS A CA 1
ATOM 679 C C . LYS A 1 89 ? 7.922 -3.285 -17.725 1.00 95.81 89 LYS A C 1
ATOM 681 O O . LYS A 1 89 ? 8.993 -2.691 -17.616 1.00 95.81 89 LYS A O 1
ATOM 686 N N . GLN A 1 90 ? 6.780 -2.684 -18.036 1.00 96.12 90 GLN A N 1
ATOM 687 C CA . GLN A 1 90 ? 6.677 -1.242 -18.210 1.00 96.12 90 GLN A CA 1
ATOM 688 C C . GLN A 1 90 ? 7.061 -0.493 -16.921 1.00 96.12 90 GLN A C 1
ATOM 690 O O . GLN A 1 90 ? 7.874 0.428 -16.972 1.00 96.12 90 GLN A O 1
ATOM 695 N N . LEU A 1 91 ? 6.596 -0.960 -15.756 1.00 95.94 91 LEU A N 1
ATOM 696 C CA . LEU A 1 91 ? 7.011 -0.450 -14.444 1.00 95.94 91 LEU A CA 1
ATOM 697 C C . LEU A 1 91 ? 8.530 -0.540 -14.226 1.00 95.94 91 LEU A C 1
ATOM 699 O O . LEU A 1 91 ? 9.137 0.409 -13.729 1.00 95.94 91 LEU A O 1
ATOM 703 N N . GLU A 1 92 ? 9.159 -1.671 -14.571 1.00 95.44 92 GLU A N 1
ATOM 704 C CA . GLU A 1 92 ? 10.614 -1.818 -14.428 1.00 95.44 92 GLU A CA 1
ATOM 705 C C . GLU A 1 92 ? 11.369 -0.783 -15.278 1.00 95.44 92 GLU A C 1
ATOM 707 O O . GLU A 1 92 ? 12.326 -0.175 -14.794 1.00 95.44 92 GLU A O 1
ATOM 712 N N . ILE A 1 93 ? 10.934 -0.560 -16.523 1.00 94.38 93 ILE A N 1
ATOM 713 C CA . ILE A 1 93 ? 11.530 0.427 -17.438 1.00 94.38 93 ILE A CA 1
ATOM 714 C C . ILE A 1 93 ? 11.373 1.842 -16.870 1.00 94.38 93 ILE A C 1
ATOM 716 O O . ILE A 1 93 ? 12.345 2.594 -16.797 1.00 94.38 93 ILE A O 1
ATOM 720 N N . GLU A 1 94 ? 10.165 2.183 -16.428 1.00 92.44 94 GLU A N 1
ATOM 721 C CA . GLU A 1 94 ? 9.826 3.470 -15.819 1.00 92.44 94 GLU A CA 1
ATOM 722 C C . GLU A 1 94 ? 10.657 3.771 -14.566 1.00 92.44 94 GLU A C 1
ATOM 724 O O . GLU A 1 94 ? 11.113 4.903 -14.375 1.00 92.44 94 GLU A O 1
ATOM 729 N N . LEU A 1 95 ? 10.873 2.770 -13.711 1.00 93.06 95 LEU A N 1
ATOM 730 C CA . LEU A 1 95 ? 11.674 2.913 -12.500 1.00 93.06 95 LEU A CA 1
ATOM 731 C C . LEU A 1 95 ? 13.170 3.032 -12.812 1.00 93.06 95 LEU A C 1
ATOM 733 O O . LEU A 1 95 ? 13.852 3.870 -12.223 1.00 93.06 95 LEU A O 1
ATOM 737 N N . LEU A 1 96 ? 13.686 2.229 -13.747 1.00 92.31 96 LEU A N 1
ATOM 738 C CA . LEU A 1 96 ? 15.084 2.309 -14.177 1.00 92.31 96 LEU A CA 1
ATOM 739 C C . LEU A 1 96 ? 15.415 3.670 -14.790 1.00 92.31 96 LEU A C 1
ATOM 741 O O . LEU A 1 96 ? 16.452 4.244 -14.462 1.00 92.31 96 LEU A O 1
ATOM 745 N N . ALA A 1 97 ? 14.529 4.204 -15.634 1.00 89.62 97 ALA A N 1
ATOM 746 C CA . ALA A 1 97 ? 14.702 5.527 -16.223 1.00 89.62 97 ALA A CA 1
ATOM 747 C C . ALA A 1 97 ? 14.830 6.612 -15.140 1.00 89.62 97 ALA A C 1
ATOM 749 O O . ALA A 1 97 ? 15.739 7.439 -15.203 1.00 89.62 97 ALA A O 1
ATOM 750 N N . ARG A 1 98 ? 13.987 6.555 -14.101 1.00 87.94 98 ARG A N 1
ATOM 751 C CA . ARG A 1 98 ? 14.022 7.504 -12.976 1.00 87.94 98 ARG A CA 1
ATOM 752 C C . ARG A 1 98 ? 15.258 7.351 -12.098 1.00 87.94 98 ARG A C 1
ATOM 754 O O . ARG A 1 98 ? 15.864 8.346 -11.713 1.00 87.94 98 ARG A O 1
ATOM 761 N N . LEU A 1 99 ? 15.660 6.116 -11.792 1.00 88.31 99 LEU A N 1
ATOM 762 C CA . LEU A 1 99 ? 16.894 5.850 -11.044 1.00 88.31 99 LEU A CA 1
ATOM 763 C C . LEU A 1 99 ? 18.126 6.375 -11.787 1.00 88.31 99 LEU A C 1
ATOM 765 O O . LEU A 1 99 ? 19.050 6.883 -11.154 1.00 88.31 99 LEU A O 1
ATOM 769 N N . TRP A 1 100 ? 18.130 6.269 -13.117 1.00 86.00 100 TRP A N 1
ATOM 770 C CA . TRP A 1 100 ? 19.213 6.781 -13.945 1.00 86.00 100 TRP A CA 1
ATOM 771 C C . TRP A 1 100 ? 19.247 8.313 -13.968 1.00 86.00 100 TRP A C 1
ATOM 773 O O . TRP A 1 100 ? 20.301 8.886 -13.707 1.00 86.00 100 TRP A O 1
ATOM 783 N N . GLN A 1 101 ? 18.099 8.967 -14.178 1.00 82.88 101 GLN A N 1
ATOM 784 C CA . GLN A 1 101 ? 17.979 10.432 -14.137 1.00 82.88 101 GLN A CA 1
ATOM 785 C C . GLN A 1 101 ? 18.396 11.009 -12.779 1.00 82.88 101 GLN A C 1
ATOM 787 O O . GLN A 1 101 ? 19.132 11.985 -12.722 1.00 82.88 101 GLN A O 1
ATOM 792 N N . HIS A 1 102 ? 18.007 10.363 -11.677 1.00 75.44 102 HIS A N 1
ATOM 793 C CA . HIS A 1 102 ? 18.391 10.794 -10.331 1.00 75.44 102 HIS A CA 1
ATOM 794 C C . HIS A 1 102 ? 19.910 10.699 -10.077 1.00 75.44 102 HIS A C 1
ATOM 796 O O . HIS A 1 102 ? 20.429 11.334 -9.158 1.00 75.44 102 HIS A O 1
ATOM 802 N N . HIS A 1 103 ? 20.646 9.880 -10.835 1.00 69.06 103 HIS A N 1
ATOM 803 C CA . HIS A 1 103 ? 22.096 9.764 -10.684 1.00 69.06 103 HIS A CA 1
ATOM 804 C C . HIS A 1 103 ? 22.884 10.756 -11.554 1.00 69.06 103 HIS A C 1
ATOM 806 O O . HIS A 1 103 ? 24.094 10.870 -11.362 1.00 69.06 103 HIS A O 1
ATOM 812 N N . ASP A 1 104 ? 22.233 11.469 -12.478 1.00 66.81 104 ASP A N 1
ATOM 813 C CA . ASP A 1 104 ? 22.891 12.428 -13.365 1.00 66.81 104 ASP A CA 1
ATOM 814 C C . ASP A 1 104 ? 23.103 13.782 -12.651 1.00 66.81 104 ASP A C 1
ATOM 816 O O . ASP A 1 104 ? 22.132 14.496 -12.387 1.00 66.81 104 ASP A O 1
ATOM 820 N N . PRO A 1 105 ? 24.351 14.161 -12.303 1.00 57.00 105 PRO A N 1
ATOM 821 C CA . PRO A 1 105 ? 24.635 15.400 -11.580 1.00 57.00 105 PRO A CA 1
ATOM 822 C C . PRO A 1 105 ? 24.353 16.670 -12.400 1.00 57.00 105 PRO A C 1
ATOM 824 O O . PRO A 1 105 ? 24.261 17.742 -11.811 1.00 57.00 105 PRO A O 1
ATOM 827 N N . ASP A 1 106 ? 24.196 16.567 -13.726 1.00 59.91 106 ASP A N 1
ATOM 828 C CA . ASP A 1 106 ? 23.857 17.698 -14.604 1.00 59.91 106 ASP A CA 1
ATOM 829 C C . ASP A 1 106 ? 22.326 17.890 -14.764 1.00 59.91 106 ASP A C 1
ATOM 831 O O . ASP A 1 106 ? 21.867 18.822 -15.432 1.00 59.91 106 ASP A O 1
ATOM 835 N N . SER A 1 107 ? 21.511 17.047 -14.110 1.00 56.06 107 SER A N 1
ATOM 836 C CA . SER A 1 107 ? 20.037 17.075 -14.143 1.00 56.06 107 SER A CA 1
ATOM 837 C C . SER A 1 107 ? 19.395 18.221 -13.333 1.00 56.06 107 SER A C 1
ATOM 839 O O . SER A 1 107 ? 18.165 18.330 -13.295 1.00 56.06 107 SER A O 1
ATOM 841 N N . ASP A 1 108 ? 20.185 19.117 -12.732 1.00 48.53 108 ASP A N 1
ATOM 842 C CA . ASP A 1 108 ? 19.736 20.274 -11.927 1.00 48.53 108 ASP A CA 1
ATOM 843 C C . ASP A 1 108 ? 18.838 21.278 -12.692 1.00 48.53 108 ASP A C 1
ATOM 845 O O . ASP A 1 108 ? 18.334 22.244 -12.120 1.00 48.53 108 ASP A O 1
ATOM 849 N N . THR A 1 109 ? 18.602 21.081 -13.993 1.00 44.66 109 THR A N 1
ATOM 850 C CA . THR A 1 109 ? 17.832 22.016 -14.831 1.00 44.66 109 THR A CA 1
ATOM 851 C C . THR A 1 109 ? 16.324 21.757 -14.900 1.00 44.66 109 THR A C 1
ATOM 853 O O . THR A 1 109 ? 15.625 22.560 -15.515 1.00 44.66 109 THR A O 1
ATOM 856 N N . LEU A 1 110 ? 15.789 20.718 -14.244 1.00 45.00 110 LEU A N 1
ATOM 857 C CA . LEU A 1 110 ? 14.343 20.420 -14.261 1.00 45.00 110 LEU A CA 1
ATOM 858 C C . LEU A 1 110 ? 13.707 20.201 -12.877 1.00 45.00 110 LEU A C 1
ATOM 860 O O . LEU A 1 110 ? 12.580 19.732 -12.787 1.00 45.00 110 LEU A O 1
ATOM 864 N N . GLN A 1 111 ? 14.354 20.622 -11.786 1.00 42.38 111 GLN A N 1
ATOM 865 C CA . GLN A 1 111 ? 13.682 20.788 -10.485 1.00 42.38 111 GLN A CA 1
ATOM 866 C C . GLN A 1 111 ? 12.850 22.084 -10.451 1.00 42.38 111 GLN A C 1
ATOM 868 O O . GLN A 1 111 ? 12.983 22.922 -9.560 1.00 42.38 111 GLN A O 1
ATOM 873 N N . GLN A 1 112 ? 11.975 22.276 -11.440 1.00 39.94 112 GLN A N 1
ATOM 874 C CA . GLN A 1 112 ? 10.865 23.213 -11.309 1.00 39.94 112 GLN A CA 1
ATOM 875 C C . GLN A 1 112 ? 9.744 22.499 -10.558 1.00 39.94 112 GLN A C 1
ATOM 877 O O . GLN A 1 112 ? 8.985 21.756 -11.151 1.00 39.94 112 GLN A O 1
ATOM 882 N N . GLN A 1 113 ? 9.758 22.677 -9.237 1.00 40.88 113 GLN A N 1
ATOM 883 C CA . GLN A 1 113 ? 8.657 22.938 -8.291 1.00 40.88 113 GLN A CA 1
ATOM 884 C C . GLN A 1 113 ? 7.213 22.408 -8.473 1.00 40.88 113 GLN A C 1
ATOM 886 O O . GLN A 1 113 ? 6.461 22.565 -7.515 1.00 40.88 113 GLN A O 1
ATOM 891 N N . ASP A 1 114 ? 6.826 21.755 -9.569 1.00 46.38 114 ASP A N 1
ATOM 892 C CA . ASP A 1 114 ? 5.438 21.360 -9.848 1.00 46.38 114 ASP A CA 1
ATOM 893 C C . ASP A 1 114 ? 5.222 19.835 -9.998 1.00 46.38 114 ASP A C 1
ATOM 895 O O . ASP A 1 114 ? 4.078 19.397 -9.913 1.00 46.38 114 ASP A O 1
ATOM 899 N N . ASP A 1 115 ? 6.275 19.007 -10.094 1.00 56.50 115 ASP A N 1
ATOM 900 C CA . ASP A 1 115 ? 6.139 17.553 -10.321 1.00 56.50 115 ASP A CA 1
ATOM 901 C C . ASP A 1 115 ? 6.655 16.696 -9.139 1.00 56.50 115 ASP A C 1
ATOM 903 O O . ASP A 1 115 ? 7.568 15.873 -9.274 1.00 56.50 115 ASP A O 1
ATOM 907 N N . GLU A 1 116 ? 6.074 16.857 -7.939 1.00 60.50 116 GLU A N 1
ATOM 908 C CA . GLU A 1 116 ? 6.351 15.958 -6.791 1.00 60.50 116 GLU A CA 1
ATOM 909 C C . GLU A 1 116 ? 6.071 14.480 -7.128 1.00 60.50 116 GLU A C 1
ATOM 911 O O . GLU A 1 116 ? 6.742 13.576 -6.616 1.00 60.50 116 GLU A O 1
ATOM 916 N N . ASP A 1 117 ? 5.124 14.242 -8.039 1.00 59.06 117 ASP A N 1
ATOM 917 C CA . ASP A 1 117 ? 4.754 12.915 -8.525 1.00 59.06 117 ASP A CA 1
ATOM 918 C C . ASP A 1 117 ? 5.864 12.261 -9.366 1.00 59.06 117 ASP A C 1
ATOM 920 O O . ASP A 1 117 ? 5.956 11.031 -9.417 1.00 59.06 117 ASP A O 1
ATOM 924 N N . GLU A 1 118 ? 6.757 13.045 -9.979 1.00 65.38 118 GLU A N 1
ATOM 925 C CA . GLU A 1 118 ? 7.859 12.531 -10.801 1.00 65.38 118 GLU A CA 1
ATOM 926 C C . GLU A 1 118 ? 9.172 12.366 -10.027 1.00 65.38 118 GLU A C 1
ATOM 928 O O . GLU A 1 118 ? 10.017 11.547 -10.406 1.00 65.38 118 GLU A O 1
ATOM 933 N N . ALA A 1 119 ? 9.326 13.070 -8.903 1.00 73.12 119 ALA A N 1
ATOM 934 C CA . ALA A 1 119 ? 10.511 12.983 -8.062 1.00 73.12 119 ALA A CA 1
ATOM 935 C C . ALA A 1 119 ? 10.683 11.584 -7.439 1.00 73.12 119 ALA A C 1
ATOM 937 O O . ALA A 1 119 ? 9.730 10.933 -7.006 1.00 73.12 119 ALA A O 1
ATOM 938 N N . LEU A 1 120 ? 11.930 11.118 -7.307 1.00 83.06 120 LEU A N 1
ATOM 939 C CA . LEU A 1 120 ? 12.241 9.835 -6.666 1.00 83.06 120 LEU A CA 1
ATOM 940 C C . LEU A 1 120 ? 12.233 9.955 -5.127 1.00 83.06 120 LEU A C 1
ATOM 942 O O . LEU A 1 120 ? 13.239 9.750 -4.450 1.00 83.06 120 LEU A O 1
ATOM 946 N N . THR A 1 121 ? 11.082 10.332 -4.569 1.00 87.19 121 THR A N 1
ATOM 947 C CA . THR A 1 121 ? 10.871 10.486 -3.124 1.00 87.19 121 THR A CA 1
ATOM 948 C C . THR A 1 121 ? 10.859 9.134 -2.404 1.00 87.19 121 THR A C 1
ATOM 950 O O . THR A 1 121 ? 10.645 8.083 -3.012 1.00 87.19 121 THR A O 1
ATOM 953 N N . VAL A 1 122 ? 11.025 9.141 -1.075 1.00 88.75 122 VAL A N 1
ATOM 954 C CA . VAL A 1 122 ? 10.919 7.917 -0.255 1.00 88.75 122 VAL A CA 1
ATOM 955 C C . VAL A 1 122 ? 9.554 7.244 -0.442 1.00 88.75 122 VAL A C 1
ATOM 957 O O . VAL A 1 122 ? 9.487 6.023 -0.579 1.00 88.75 122 VAL A O 1
ATOM 960 N N . ALA A 1 123 ? 8.477 8.031 -0.508 1.00 88.25 123 ALA A N 1
ATOM 961 C CA . ALA A 1 123 ? 7.129 7.527 -0.756 1.00 88.25 123 ALA A CA 1
ATOM 962 C C . ALA A 1 123 ? 7.009 6.864 -2.138 1.00 88.25 123 ALA A C 1
ATOM 964 O O . ALA A 1 123 ? 6.455 5.769 -2.247 1.00 88.25 123 ALA A O 1
ATOM 965 N N . ASN A 1 124 ? 7.600 7.461 -3.176 1.00 91.19 124 ASN A N 1
ATOM 966 C CA . ASN A 1 124 ? 7.557 6.908 -4.527 1.00 91.19 124 ASN A CA 1
ATOM 967 C C . ASN A 1 124 ? 8.373 5.612 -4.628 1.00 91.19 124 ASN A C 1
ATOM 969 O O . ASN A 1 124 ? 7.856 4.610 -5.120 1.00 91.19 124 ASN A O 1
ATOM 973 N N . ILE A 1 125 ? 9.590 5.564 -4.067 1.00 93.12 125 ILE A N 1
ATOM 974 C CA . ILE A 1 125 ? 10.396 4.328 -3.989 1.00 93.12 125 ILE A CA 1
ATOM 975 C C . ILE A 1 125 ? 9.634 3.223 -3.246 1.00 93.12 125 ILE A C 1
ATOM 977 O O . ILE A 1 125 ? 9.659 2.061 -3.662 1.00 93.12 125 ILE A O 1
ATOM 981 N N . ALA A 1 126 ? 8.931 3.572 -2.168 1.00 94.88 126 ALA A N 1
ATOM 982 C CA . ALA A 1 126 ? 8.100 2.646 -1.411 1.00 94.88 126 ALA A CA 1
ATOM 983 C C . ALA A 1 126 ? 6.936 2.102 -2.258 1.00 94.88 126 ALA A C 1
ATOM 985 O O . ALA A 1 126 ? 6.711 0.891 -2.273 1.00 94.88 126 ALA A O 1
ATOM 986 N N . THR A 1 127 ? 6.258 2.952 -3.031 1.00 95.12 127 THR A N 1
ATOM 987 C CA . THR A 1 127 ? 5.180 2.540 -3.944 1.00 95.12 127 THR A CA 1
ATOM 988 C C . THR A 1 127 ? 5.683 1.645 -5.073 1.00 95.12 127 THR A C 1
ATOM 990 O O . THR A 1 127 ? 5.102 0.586 -5.311 1.00 95.12 127 THR A O 1
ATOM 993 N N . TYR A 1 128 ? 6.803 1.991 -5.711 1.00 96.12 128 TYR A N 1
ATOM 994 C CA . TYR A 1 128 ? 7.434 1.131 -6.713 1.00 96.12 128 TYR A CA 1
ATOM 995 C C . TYR A 1 128 ? 7.835 -0.228 -6.131 1.00 96.12 128 TYR A C 1
ATOM 997 O O . TYR A 1 128 ? 7.574 -1.271 -6.728 1.00 96.12 128 TYR A O 1
ATOM 1005 N N . SER A 1 129 ? 8.415 -0.232 -4.931 1.00 96.88 129 SER A N 1
ATOM 1006 C CA . SER A 1 129 ? 8.817 -1.463 -4.247 1.00 96.88 129 SER A CA 1
ATOM 1007 C C . SER A 1 129 ? 7.614 -2.338 -3.879 1.00 96.88 129 SER A C 1
ATOM 1009 O O . SER A 1 129 ? 7.684 -3.555 -4.031 1.00 96.88 129 SER A O 1
ATOM 1011 N N . MET A 1 130 ? 6.496 -1.736 -3.451 1.00 96.62 130 MET A N 1
ATOM 1012 C CA . MET A 1 130 ? 5.239 -2.452 -3.207 1.00 96.62 130 MET A CA 1
ATOM 1013 C C . MET A 1 130 ? 4.707 -3.101 -4.487 1.00 96.62 130 MET A C 1
ATOM 1015 O O . MET A 1 130 ? 4.259 -4.247 -4.452 1.00 96.62 130 MET A O 1
ATOM 1019 N N . ALA A 1 131 ? 4.764 -2.387 -5.613 1.00 97.06 131 ALA A N 1
ATOM 1020 C CA . ALA A 1 131 ? 4.323 -2.901 -6.905 1.00 97.06 131 ALA A CA 1
ATOM 1021 C C . ALA A 1 131 ? 5.185 -4.074 -7.379 1.00 97.06 131 ALA A C 1
ATOM 1023 O O . ALA A 1 131 ? 4.641 -5.110 -7.753 1.00 97.06 131 ALA A O 1
ATOM 1024 N N . LEU A 1 132 ? 6.513 -3.962 -7.264 1.00 96.56 132 LEU A N 1
ATOM 1025 C CA . LEU A 1 132 ? 7.438 -5.059 -7.558 1.00 96.56 132 LEU A CA 1
ATOM 1026 C C . LEU A 1 132 ? 7.148 -6.285 -6.684 1.00 96.56 1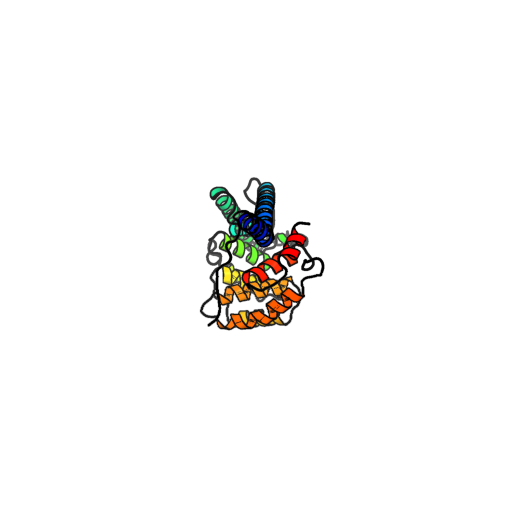32 LEU A C 1
ATOM 1028 O O . LEU A 1 132 ? 6.980 -7.380 -7.217 1.00 96.56 132 LEU A O 1
ATOM 1032 N N . ALA A 1 133 ? 7.017 -6.100 -5.367 1.00 95.50 133 ALA A N 1
ATOM 1033 C CA . ALA A 1 133 ? 6.706 -7.189 -4.443 1.00 95.50 133 ALA A CA 1
ATOM 1034 C C . ALA A 1 133 ? 5.352 -7.852 -4.764 1.00 95.50 133 ALA A C 1
ATOM 1036 O O . ALA A 1 133 ? 5.249 -9.079 -4.763 1.00 95.50 133 ALA A O 1
ATOM 1037 N N . SER A 1 134 ? 4.333 -7.054 -5.102 1.00 93.62 134 SER A N 1
ATOM 1038 C CA . SER A 1 134 ? 3.001 -7.544 -5.493 1.00 93.62 134 SER A CA 1
ATOM 1039 C C . SER A 1 134 ? 3.048 -8.347 -6.797 1.00 93.62 134 SER A C 1
ATOM 1041 O O . SER A 1 134 ? 2.422 -9.400 -6.894 1.00 93.62 134 SER A O 1
ATOM 1043 N N . ALA A 1 135 ? 3.861 -7.907 -7.760 1.00 93.44 135 ALA A N 1
ATOM 1044 C CA . ALA A 1 135 ? 4.135 -8.606 -9.015 1.00 93.44 135 ALA A CA 1
ATOM 1045 C C . ALA A 1 135 ? 5.151 -9.761 -8.867 1.00 93.44 135 ALA A C 1
ATOM 1047 O O . ALA A 1 135 ? 5.636 -10.298 -9.859 1.00 93.44 135 ALA A O 1
ATOM 1048 N N . CYS A 1 136 ? 5.470 -10.175 -7.634 1.00 91.75 136 CYS A N 1
ATOM 1049 C CA . CYS A 1 136 ? 6.398 -11.268 -7.326 1.00 91.75 136 CYS A CA 1
ATOM 1050 C C . CYS A 1 136 ? 7.850 -11.048 -7.806 1.00 91.75 136 CYS A C 1
ATOM 1052 O O . CYS A 1 136 ? 8.603 -12.012 -7.965 1.00 91.75 136 CYS A O 1
ATOM 1054 N N . HIS A 1 137 ? 8.269 -9.795 -7.984 1.00 93.94 137 HIS A N 1
ATOM 1055 C CA . HIS A 1 137 ? 9.663 -9.401 -8.188 1.00 93.94 137 HIS A CA 1
ATOM 1056 C C . HIS A 1 137 ? 10.305 -8.996 -6.853 1.00 93.94 137 HIS A C 1
ATOM 1058 O O . HIS A 1 137 ? 9.635 -8.452 -5.981 1.00 93.94 137 HIS A O 1
ATOM 1064 N N . ASP A 1 138 ? 11.606 -9.253 -6.669 1.00 94.88 138 ASP A N 1
ATOM 1065 C CA . ASP A 1 138 ? 12.309 -8.912 -5.423 1.00 94.88 138 ASP A CA 1
ATOM 1066 C C . ASP A 1 138 ? 12.879 -7.476 -5.475 1.00 94.88 138 ASP A C 1
ATOM 1068 O O . ASP A 1 138 ? 13.911 -7.259 -6.121 1.00 94.88 138 ASP A O 1
ATOM 1072 N N . PRO A 1 139 ? 12.278 -6.487 -4.777 1.00 96.38 139 PRO A N 1
ATOM 1073 C CA . PRO A 1 139 ? 12.760 -5.103 -4.790 1.00 96.38 139 PRO A CA 1
ATOM 1074 C C . PRO A 1 139 ? 14.117 -4.912 -4.087 1.00 96.38 139 PRO A C 1
ATOM 1076 O O . PRO A 1 139 ? 14.725 -3.850 -4.204 1.00 96.38 139 PRO A O 1
ATOM 1079 N N . ARG A 1 140 ? 14.627 -5.920 -3.364 1.00 95.31 140 ARG A N 1
ATOM 1080 C CA . ARG A 1 140 ? 15.956 -5.876 -2.719 1.00 95.31 140 ARG A CA 1
ATOM 1081 C C . ARG A 1 140 ? 17.101 -6.106 -3.703 1.00 95.31 140 ARG A C 1
ATOM 1083 O O . ARG A 1 140 ? 18.258 -5.865 -3.372 1.00 95.31 140 ARG A O 1
ATOM 1090 N N . GLN A 1 141 ? 16.793 -6.656 -4.875 1.00 93.94 141 GLN A N 1
ATOM 1091 C CA . GLN A 1 141 ? 17.766 -7.014 -5.909 1.00 93.94 141 GLN A CA 1
ATOM 1092 C C . GLN A 1 141 ? 17.359 -6.453 -7.275 1.00 93.94 141 GLN A C 1
ATOM 1094 O O . GLN A 1 141 ? 17.680 -7.033 -8.312 1.00 93.94 141 GLN A O 1
ATOM 1099 N N . PHE A 1 142 ? 16.652 -5.323 -7.287 1.00 95.44 142 PHE A N 1
ATOM 1100 C CA . PHE A 1 142 ? 16.134 -4.714 -8.503 1.00 95.44 142 PHE A CA 1
ATOM 1101 C C . PHE A 1 142 ? 17.278 -4.187 -9.379 1.00 95.44 142 PHE A C 1
ATOM 1103 O O . PHE A 1 142 ? 17.812 -3.112 -9.127 1.00 95.44 142 PHE A O 1
ATOM 1110 N N . HIS A 1 143 ? 17.693 -4.958 -10.390 1.00 93.25 143 HIS A N 1
ATOM 1111 C CA . HIS A 1 143 ? 18.769 -4.596 -11.333 1.00 93.25 143 HIS A CA 1
ATOM 1112 C C . HIS A 1 143 ? 20.062 -4.093 -10.655 1.00 93.25 143 HIS A C 1
ATOM 1114 O O . HIS A 1 143 ? 20.750 -3.218 -11.167 1.00 93.25 143 HIS A O 1
ATOM 1120 N N . GLY A 1 144 ? 20.402 -4.645 -9.484 1.00 91.06 144 GLY A N 1
ATOM 1121 C CA . GLY A 1 144 ? 21.571 -4.232 -8.693 1.00 91.06 144 GLY A CA 1
ATOM 1122 C C . GLY A 1 144 ? 21.319 -3.099 -7.688 1.00 91.06 144 GLY A C 1
ATOM 1123 O O . GLY A 1 144 ? 22.230 -2.746 -6.941 1.00 91.06 144 GLY A O 1
ATOM 1124 N N . HIS A 1 145 ? 20.096 -2.575 -7.613 1.00 92.25 145 HIS A N 1
ATOM 1125 C CA . HIS A 1 145 ? 19.654 -1.600 -6.621 1.00 92.25 145 HIS A CA 1
ATOM 1126 C C . HIS A 1 145 ? 18.875 -2.288 -5.487 1.00 92.25 145 HIS A C 1
ATOM 1128 O O . HIS A 1 145 ? 17.922 -3.031 -5.727 1.00 92.25 145 HIS A O 1
ATOM 1134 N N . ASP A 1 146 ? 19.259 -2.013 -4.237 1.00 94.12 146 ASP A N 1
ATOM 1135 C CA . ASP A 1 146 ? 18.508 -2.436 -3.048 1.00 94.12 146 ASP A CA 1
ATOM 1136 C C . ASP A 1 146 ? 17.530 -1.331 -2.630 1.00 94.12 146 ASP A C 1
ATOM 1138 O O . ASP A 1 146 ? 17.861 -0.447 -1.831 1.00 94.12 146 ASP A O 1
ATOM 1142 N N . LEU A 1 147 ? 16.321 -1.367 -3.202 1.00 94.62 147 LEU A N 1
ATOM 1143 C CA . LEU A 1 147 ? 15.288 -0.361 -2.944 1.00 94.62 147 LEU A CA 1
ATOM 1144 C C . LEU A 1 147 ? 14.794 -0.432 -1.494 1.00 94.62 147 LEU A C 1
ATOM 1146 O O . LEU A 1 147 ? 14.558 0.589 -0.858 1.00 94.62 147 LEU A O 1
ATOM 1150 N N . ILE A 1 148 ? 14.687 -1.630 -0.917 1.00 95.38 148 ILE A N 1
ATOM 1151 C CA . ILE A 1 148 ? 14.259 -1.777 0.481 1.00 95.38 148 ILE A CA 1
ATOM 1152 C C . ILE A 1 148 ? 15.350 -1.298 1.440 1.00 95.38 148 ILE A C 1
ATOM 1154 O O . ILE A 1 148 ? 15.063 -0.655 2.453 1.00 95.38 148 ILE A O 1
ATOM 1158 N N . GLY A 1 149 ? 16.611 -1.580 1.121 1.00 92.12 149 GLY A N 1
ATOM 1159 C CA . GLY A 1 149 ? 17.760 -1.061 1.847 1.00 92.12 149 GLY A CA 1
ATOM 1160 C C . GLY A 1 149 ? 17.780 0.463 1.869 1.00 92.12 149 GLY A C 1
ATOM 1161 O O . GLY A 1 149 ? 17.971 1.037 2.943 1.00 92.12 149 GLY A O 1
ATOM 1162 N N . SER A 1 150 ? 17.524 1.120 0.733 1.00 90.06 150 SER A N 1
ATOM 1163 C CA . SER A 1 150 ? 17.485 2.586 0.662 1.00 90.06 150 SER A CA 1
ATOM 1164 C C . SER A 1 150 ? 16.341 3.176 1.498 1.00 90.06 150 SER A C 1
ATOM 1166 O O . SER A 1 150 ? 16.578 4.126 2.249 1.00 90.06 150 SER A O 1
ATOM 1168 N N . LEU A 1 151 ? 15.149 2.563 1.479 1.00 90.50 151 LEU A N 1
ATOM 1169 C CA . LEU A 1 151 ? 14.005 2.962 2.314 1.00 90.50 151 LEU A CA 1
ATOM 1170 C C . LEU A 1 151 ? 14.301 2.866 3.816 1.00 90.50 151 LEU A C 1
ATOM 1172 O O . LEU A 1 151 ? 13.904 3.730 4.591 1.00 90.50 151 LEU A O 1
ATOM 1176 N N . LEU A 1 152 ? 15.000 1.814 4.253 1.00 86.81 152 LEU A N 1
ATOM 1177 C CA . LEU A 1 152 ? 15.278 1.583 5.676 1.00 86.81 152 LEU A CA 1
ATOM 1178 C C . LEU A 1 152 ? 16.487 2.365 6.210 1.00 86.81 152 LEU A C 1
ATOM 1180 O O . LEU A 1 152 ? 16.660 2.443 7.430 1.00 86.81 152 LEU A O 1
ATOM 1184 N N . GLN A 1 153 ? 17.339 2.893 5.329 1.00 83.38 153 GLN A N 1
ATOM 1185 C CA . GLN A 1 1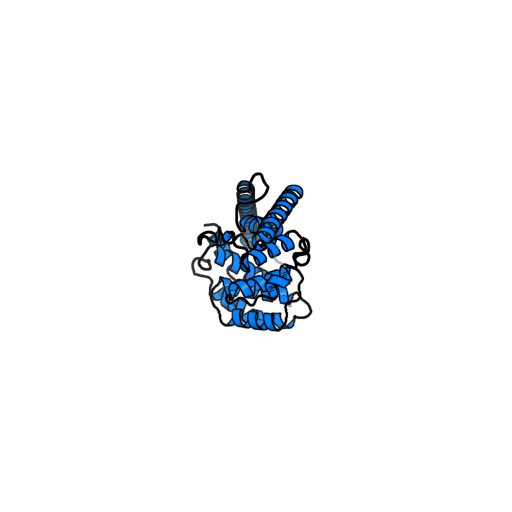53 ? 18.480 3.734 5.698 1.00 83.38 153 GLN A CA 1
ATOM 1186 C C . GLN A 1 153 ? 18.074 5.190 5.947 1.00 83.38 153 GLN A C 1
ATOM 1188 O O . GLN A 1 153 ? 18.641 5.828 6.834 1.00 83.38 153 GLN A O 1
ATOM 1193 N N . HIS A 1 154 ? 17.090 5.699 5.204 1.00 73.75 154 HIS A N 1
ATOM 1194 C CA . HIS A 1 154 ? 16.613 7.070 5.345 1.00 73.75 154 HIS A CA 1
ATOM 1195 C C . HIS A 1 154 ? 15.589 7.169 6.481 1.00 73.75 154 HIS A C 1
ATOM 1197 O O . HIS A 1 154 ? 14.507 6.588 6.431 1.00 73.75 154 HIS A O 1
ATOM 1203 N N . GLU A 1 155 ? 15.922 7.917 7.534 1.00 70.62 155 GLU A N 1
ATOM 1204 C CA . GLU A 1 155 ? 14.963 8.216 8.597 1.00 70.62 155 GLU A CA 1
ATOM 1205 C C . GLU A 1 155 ? 14.021 9.330 8.122 1.00 70.62 155 GLU A C 1
ATOM 1207 O O . GLU A 1 155 ? 14.420 10.484 7.991 1.00 70.62 155 GLU A O 1
ATOM 1212 N N . THR A 1 156 ? 12.764 8.981 7.840 1.00 77.62 156 THR A N 1
ATOM 1213 C CA . THR A 1 156 ? 11.761 9.952 7.390 1.00 77.62 156 THR A CA 1
ATOM 1214 C C . THR A 1 156 ? 11.219 10.776 8.558 1.00 77.62 156 THR A C 1
ATOM 1216 O O . THR A 1 156 ? 10.995 10.267 9.669 1.00 77.62 156 THR A O 1
ATOM 1219 N N . ILE A 1 157 ? 10.966 12.059 8.288 1.00 79.44 157 ILE A N 1
ATOM 1220 C CA . ILE A 1 157 ? 10.295 12.978 9.219 1.00 79.44 157 ILE A CA 1
ATOM 1221 C C . ILE A 1 157 ? 8.795 12.652 9.285 1.00 79.44 157 ILE A C 1
ATOM 1223 O O . ILE A 1 157 ? 8.208 12.659 10.364 1.00 79.44 157 ILE A O 1
ATOM 1227 N N . SER A 1 158 ? 8.191 12.318 8.141 1.00 89.88 158 SER A N 1
ATOM 1228 C CA . SER A 1 158 ? 6.787 11.919 8.037 1.00 89.88 158 SER A CA 1
ATOM 1229 C C . SER A 1 158 ? 6.552 10.542 8.663 1.00 89.88 158 SER A C 1
ATOM 1231 O O . SER A 1 158 ? 7.203 9.553 8.306 1.00 89.88 158 SER A O 1
ATOM 1233 N N . ASP A 1 159 ? 5.588 10.474 9.585 1.00 91.50 159 ASP A N 1
ATOM 1234 C CA . ASP A 1 159 ? 5.133 9.223 10.201 1.00 91.50 159 ASP A CA 1
ATOM 1235 C C . ASP A 1 159 ? 4.392 8.326 9.200 1.00 91.50 159 ASP A C 1
ATOM 1237 O O . ASP A 1 159 ? 4.443 7.099 9.327 1.00 91.50 159 ASP A O 1
ATOM 1241 N N . LEU A 1 160 ? 3.734 8.919 8.196 1.00 91.56 160 LEU A N 1
ATOM 1242 C CA . LEU A 1 160 ? 3.082 8.180 7.116 1.00 91.56 160 LEU A CA 1
ATOM 1243 C C . LEU A 1 160 ? 4.132 7.468 6.260 1.00 91.56 160 LEU A C 1
ATOM 1245 O O . LEU A 1 160 ? 4.074 6.247 6.132 1.00 91.56 160 LEU A O 1
ATOM 1249 N N . ASP A 1 161 ? 5.143 8.197 5.785 1.00 91.94 161 ASP A N 1
ATOM 1250 C CA . ASP A 1 161 ? 6.211 7.645 4.939 1.00 91.94 161 ASP A CA 1
ATOM 1251 C C . ASP A 1 161 ? 7.018 6.593 5.696 1.00 91.94 161 ASP A C 1
ATOM 1253 O O . ASP A 1 161 ? 7.380 5.554 5.142 1.00 91.94 161 ASP A O 1
ATOM 1257 N N . PHE A 1 162 ? 7.257 6.830 6.991 1.00 93.12 162 PHE A N 1
ATOM 1258 C CA . PHE A 1 162 ? 7.932 5.873 7.863 1.00 93.12 162 PHE A CA 1
ATOM 1259 C C . PHE A 1 162 ? 7.139 4.565 7.965 1.00 93.12 162 PHE A C 1
ATOM 1261 O O . PHE A 1 162 ? 7.692 3.462 7.846 1.00 93.12 162 PHE A O 1
ATOM 1268 N N . SER A 1 163 ? 5.833 4.691 8.214 1.00 94.69 163 SER A N 1
ATOM 1269 C CA . SER A 1 163 ? 4.936 3.550 8.371 1.00 94.69 163 SER A CA 1
ATOM 1270 C C . SER A 1 163 ? 4.805 2.783 7.062 1.00 94.69 163 SER A C 1
ATOM 1272 O O . SER A 1 163 ? 4.880 1.555 7.065 1.00 94.69 163 SER A O 1
ATOM 1274 N N . TYR A 1 164 ? 4.696 3.501 5.945 1.00 94.69 164 TYR A N 1
ATOM 1275 C CA . TYR A 1 164 ? 4.568 2.917 4.618 1.00 94.69 164 TYR A CA 1
ATOM 1276 C C . TYR A 1 164 ? 5.847 2.201 4.184 1.00 94.69 164 TYR A C 1
ATOM 1278 O O . TYR A 1 164 ? 5.794 1.033 3.813 1.00 94.69 164 TYR A O 1
ATOM 1286 N N . SER A 1 165 ? 7.013 2.823 4.367 1.00 95.06 165 SER A N 1
ATOM 1287 C CA . SER A 1 165 ? 8.315 2.189 4.115 1.00 95.06 165 SER A CA 1
ATOM 1288 C C . SER A 1 165 ? 8.500 0.915 4.945 1.00 95.06 165 SER A C 1
ATOM 1290 O O . SER A 1 165 ? 9.017 -0.091 4.459 1.00 95.06 165 SER A O 1
ATOM 1292 N N . SER A 1 166 ? 8.040 0.926 6.201 1.00 95.31 166 SER A N 1
ATOM 1293 C CA . SER A 1 166 ? 8.100 -0.252 7.073 1.00 95.31 166 SER A CA 1
ATOM 1294 C C . SER A 1 166 ? 7.144 -1.365 6.632 1.00 95.31 166 SER A C 1
ATOM 1296 O O . SER A 1 166 ? 7.520 -2.537 6.705 1.00 95.31 166 SER A O 1
ATOM 1298 N N . LEU A 1 167 ? 5.935 -1.016 6.175 1.00 95.31 167 LEU A N 1
ATOM 1299 C CA . LEU A 1 167 ? 4.982 -1.961 5.587 1.00 95.31 167 LEU A CA 1
ATOM 1300 C C . LEU A 1 167 ? 5.586 -2.617 4.344 1.00 95.31 167 LEU A C 1
ATOM 1302 O O . LEU A 1 167 ? 5.687 -3.835 4.284 1.00 95.31 167 LEU A O 1
ATOM 1306 N N . VAL A 1 168 ? 6.064 -1.808 3.400 1.00 96.19 168 VAL A N 1
ATOM 1307 C CA . VAL A 1 168 ? 6.655 -2.258 2.132 1.00 96.19 168 VAL A CA 1
ATOM 1308 C C . VAL A 1 168 ? 7.848 -3.177 2.370 1.00 96.19 168 VAL A C 1
ATOM 1310 O O . VAL A 1 168 ? 7.950 -4.235 1.751 1.00 96.19 168 VAL A O 1
ATOM 1313 N N . ALA A 1 169 ? 8.733 -2.822 3.306 1.00 95.00 169 ALA A N 1
ATOM 1314 C CA . ALA A 1 169 ? 9.854 -3.675 3.679 1.00 95.00 169 ALA A CA 1
ATOM 1315 C C . ALA A 1 169 ? 9.383 -5.048 4.185 1.00 95.00 169 ALA A C 1
ATOM 1317 O O . ALA A 1 169 ? 9.948 -6.072 3.797 1.00 95.00 169 ALA A O 1
ATOM 1318 N N . CYS A 1 170 ? 8.345 -5.074 5.024 1.00 94.81 170 CYS A N 1
ATOM 1319 C CA . CYS A 1 170 ? 7.784 -6.309 5.555 1.00 94.81 170 CYS A CA 1
ATOM 1320 C C . CYS A 1 170 ? 7.126 -7.171 4.464 1.00 94.81 170 CYS A C 1
ATOM 1322 O O . CYS A 1 170 ? 7.444 -8.356 4.364 1.00 94.81 170 CYS A O 1
ATOM 1324 N N . GLU A 1 171 ? 6.288 -6.571 3.613 1.00 93.25 171 GLU A N 1
ATOM 1325 C CA . GLU A 1 171 ? 5.628 -7.241 2.478 1.00 93.25 171 GLU A CA 1
ATOM 1326 C C . GLU A 1 171 ? 6.650 -7.790 1.469 1.00 93.25 171 GLU A C 1
ATOM 1328 O O . GLU A 1 171 ? 6.470 -8.860 0.897 1.00 93.25 171 GLU A O 1
ATOM 1333 N N . SER A 1 172 ? 7.803 -7.127 1.339 1.00 94.31 172 SER A N 1
ATOM 1334 C CA . SER A 1 172 ? 8.942 -7.592 0.530 1.00 94.31 172 SER A CA 1
ATOM 1335 C C . SER A 1 172 ? 9.771 -8.699 1.209 1.00 94.31 172 SER A C 1
ATOM 1337 O O . SER A 1 172 ? 10.889 -9.008 0.790 1.00 94.31 172 SER A O 1
ATOM 1339 N N . GLY A 1 173 ? 9.290 -9.266 2.319 1.00 91.50 173 GLY A N 1
ATOM 1340 C CA . GLY A 1 173 ? 9.969 -10.325 3.068 1.00 91.50 173 GLY A CA 1
ATOM 1341 C C . GLY A 1 173 ? 11.226 -9.867 3.816 1.00 91.50 173 GLY A C 1
ATOM 1342 O O . GLY A 1 173 ? 12.084 -10.693 4.145 1.00 91.50 173 GLY A O 1
ATOM 1343 N N . THR A 1 174 ? 11.380 -8.564 4.077 1.00 92.62 174 THR A N 1
ATOM 1344 C CA . THR A 1 174 ? 12.501 -8.020 4.855 1.00 92.62 174 THR A CA 1
ATOM 1345 C C . THR A 1 174 ? 12.147 -7.924 6.329 1.00 92.62 174 THR A C 1
ATOM 1347 O O . THR A 1 174 ? 11.098 -7.425 6.727 1.00 92.62 174 THR A O 1
ATOM 1350 N N . HIS A 1 175 ? 13.073 -8.360 7.181 1.00 91.31 175 HIS A N 1
ATOM 1351 C CA . HIS A 1 175 ? 12.887 -8.287 8.623 1.00 91.31 175 HIS A CA 1
ATOM 1352 C C . HIS A 1 175 ? 12.922 -6.835 9.136 1.00 91.31 175 HIS A C 1
ATOM 1354 O O . HIS A 1 175 ? 13.966 -6.171 9.123 1.00 91.31 175 HIS A O 1
ATOM 1360 N N . VAL A 1 176 ? 11.803 -6.381 9.704 1.00 92.12 176 VAL A N 1
ATOM 1361 C CA . VAL A 1 176 ? 11.681 -5.063 10.339 1.00 92.12 176 VAL A CA 1
ATOM 1362 C C . VAL A 1 176 ? 12.378 -5.053 11.705 1.00 92.12 176 VAL A C 1
ATOM 1364 O O . VAL A 1 176 ? 12.110 -5.864 12.592 1.00 92.12 176 VAL A O 1
ATOM 1367 N N . ARG A 1 177 ? 13.306 -4.111 11.913 1.00 91.44 177 ARG A N 1
ATOM 1368 C CA . ARG A 1 177 ? 14.104 -4.020 13.150 1.00 91.44 177 ARG A CA 1
ATOM 1369 C C . ARG A 1 177 ? 13.252 -3.595 14.352 1.00 91.44 177 ARG A C 1
ATOM 1371 O O . ARG A 1 177 ? 12.372 -2.749 14.242 1.00 91.44 177 ARG A O 1
ATOM 1378 N N . LYS A 1 178 ? 13.627 -4.046 15.559 1.00 91.62 178 LYS A N 1
ATOM 1379 C CA . LYS A 1 178 ? 12.946 -3.693 16.828 1.00 91.62 178 LYS A CA 1
ATOM 1380 C C . LYS A 1 178 ? 12.800 -2.184 17.082 1.00 91.62 178 LYS A C 1
ATOM 1382 O O . LYS A 1 178 ? 11.857 -1.785 17.757 1.00 91.62 178 LYS A O 1
ATOM 1387 N N . ARG A 1 179 ? 13.742 -1.351 16.611 1.00 92.25 179 ARG A N 1
ATOM 1388 C CA . ARG A 1 179 ? 13.631 0.122 16.700 1.00 92.25 179 ARG A CA 1
ATOM 1389 C C . ARG A 1 179 ? 12.436 0.619 15.885 1.00 92.25 179 ARG A C 1
ATOM 1391 O O . ARG A 1 179 ? 11.674 1.430 16.393 1.00 92.25 179 ARG A O 1
ATOM 1398 N N . HIS A 1 180 ? 12.252 0.092 14.675 1.00 92.88 180 HIS A N 1
ATOM 1399 C CA . HIS A 1 180 ? 11.169 0.509 13.789 1.00 92.88 180 HIS A CA 1
ATOM 1400 C C . HIS A 1 180 ? 9.820 0.021 14.314 1.00 92.88 180 HIS A C 1
ATOM 1402 O O . HIS A 1 180 ? 8.886 0.805 14.389 1.00 92.88 180 HIS A O 1
ATOM 1408 N N . ILE A 1 181 ? 9.755 -1.219 14.817 1.00 94.62 181 ILE A N 1
ATOM 1409 C CA . ILE A 1 181 ? 8.544 -1.755 15.462 1.00 94.62 181 ILE A CA 1
ATOM 1410 C C . ILE A 1 181 ? 8.104 -0.867 16.638 1.00 94.62 181 ILE A C 1
ATOM 1412 O O . ILE A 1 181 ? 6.923 -0.562 16.769 1.00 94.62 181 ILE A O 1
ATOM 1416 N N . ARG A 1 182 ? 9.041 -0.406 17.480 1.00 93.88 182 ARG A N 1
ATOM 1417 C CA . ARG A 1 182 ? 8.725 0.516 18.586 1.00 93.88 182 ARG A CA 1
ATOM 1418 C C . ARG A 1 182 ? 8.156 1.849 18.095 1.00 93.88 182 ARG A C 1
ATOM 1420 O O . ARG A 1 182 ? 7.156 2.289 18.650 1.00 93.88 182 ARG A O 1
ATOM 1427 N N . ARG A 1 183 ? 8.742 2.439 17.048 1.00 93.50 183 ARG A N 1
ATOM 1428 C CA . ARG A 1 183 ? 8.233 3.676 16.434 1.00 93.50 183 ARG A CA 1
ATOM 1429 C C . ARG A 1 183 ? 6.848 3.472 15.805 1.00 93.50 183 ARG A C 1
ATOM 1431 O O . ARG A 1 183 ? 5.972 4.296 16.018 1.00 93.50 183 ARG A O 1
ATOM 1438 N N . LEU A 1 184 ? 6.602 2.348 15.127 1.00 95.00 184 LEU A N 1
ATOM 1439 C CA . LEU A 1 184 ? 5.272 2.007 14.596 1.00 95.00 184 LEU A CA 1
ATOM 1440 C C . LEU A 1 184 ? 4.214 1.922 15.705 1.00 95.00 184 LEU A C 1
ATOM 1442 O O . LEU A 1 184 ? 3.117 2.450 15.559 1.00 95.00 184 LEU A O 1
ATOM 1446 N N . ILE A 1 185 ? 4.547 1.287 16.834 1.00 94.94 185 ILE A N 1
ATOM 1447 C CA . ILE A 1 185 ? 3.651 1.209 17.998 1.00 94.94 185 ILE A CA 1
ATOM 1448 C C . ILE A 1 185 ? 3.383 2.604 18.573 1.00 94.94 185 ILE A C 1
ATOM 1450 O O . ILE A 1 185 ? 2.261 2.884 18.990 1.00 94.94 185 ILE A O 1
ATOM 1454 N N . GLU A 1 186 ? 4.392 3.471 18.625 1.00 94.12 186 GLU A N 1
ATOM 1455 C CA . GLU A 1 186 ? 4.238 4.851 19.083 1.00 94.12 186 GLU A CA 1
ATOM 1456 C C . GLU A 1 186 ? 3.297 5.642 18.167 1.00 94.12 186 GLU A C 1
ATOM 1458 O O . GLU A 1 186 ? 2.324 6.217 18.659 1.00 94.12 186 GLU A O 1
ATOM 1463 N N . ILE A 1 187 ? 3.512 5.591 16.848 1.00 93.75 187 ILE A N 1
ATOM 1464 C CA . ILE A 1 187 ? 2.651 6.234 15.841 1.00 93.75 187 ILE A CA 1
ATOM 1465 C C . ILE A 1 187 ? 1.208 5.746 16.001 1.00 93.75 187 ILE A C 1
ATOM 1467 O O . ILE A 1 187 ? 0.303 6.553 16.204 1.00 93.75 187 ILE A O 1
ATOM 1471 N N . ALA A 1 188 ? 1.005 4.427 16.043 1.00 93.94 188 ALA A N 1
ATOM 1472 C CA . ALA A 1 188 ? -0.314 3.808 16.171 1.00 93.94 188 ALA A CA 1
ATOM 1473 C C . ALA A 1 188 ? -1.049 4.147 17.487 1.00 93.94 188 ALA A C 1
ATOM 1475 O O . ALA A 1 188 ? -2.261 3.957 17.592 1.00 93.94 188 ALA A O 1
ATOM 1476 N N . ASN A 1 189 ? -0.335 4.618 18.517 1.00 91.31 189 ASN A N 1
ATOM 1477 C CA . ASN A 1 189 ? -0.918 4.988 19.808 1.00 91.31 189 ASN A CA 1
ATOM 1478 C C . ASN A 1 189 ? -1.090 6.497 20.017 1.00 91.31 189 ASN A C 1
ATOM 1480 O O . ASN A 1 189 ? -1.871 6.874 20.892 1.00 91.31 189 ASN A O 1
ATOM 1484 N N . THR A 1 190 ? -0.345 7.333 19.292 1.00 86.44 190 THR A N 1
ATOM 1485 C CA . THR A 1 190 ? -0.248 8.783 19.544 1.00 86.44 190 THR A CA 1
ATOM 1486 C C . THR A 1 190 ? -0.829 9.639 18.426 1.00 86.44 190 THR A C 1
ATOM 1488 O O . THR A 1 190 ? -1.243 10.769 18.685 1.00 86.44 190 THR A O 1
ATOM 1491 N N . LYS A 1 191 ? -0.866 9.132 17.190 1.00 68.75 191 LYS A N 1
ATOM 1492 C CA . LYS A 1 191 ? -1.344 9.863 16.015 1.00 68.75 191 LYS A CA 1
ATOM 1493 C C . LYS A 1 191 ? -2.716 9.337 15.601 1.00 68.75 191 LYS A C 1
ATOM 1495 O O . LYS A 1 191 ? -2.960 8.134 15.596 1.00 68.75 191 LYS A O 1
ATOM 1500 N N . HIS A 1 192 ? -3.620 10.260 15.278 1.00 69.81 192 HIS A N 1
ATOM 1501 C CA . HIS A 1 192 ? -5.027 9.958 14.995 1.00 69.81 192 HIS A CA 1
ATOM 1502 C C . HIS A 1 192 ? -5.462 10.335 13.576 1.00 69.81 192 HIS A C 1
ATOM 1504 O O . HIS A 1 192 ? -6.657 10.305 13.296 1.00 69.81 192 HIS A O 1
ATOM 1510 N N . THR A 1 193 ? -4.536 10.690 12.673 1.00 89.56 193 THR A N 1
ATOM 1511 C CA . THR A 1 193 ? -4.925 10.740 11.257 1.00 89.56 193 THR A CA 1
ATOM 1512 C C . THR A 1 193 ? -5.196 9.315 10.802 1.00 89.56 193 THR A C 1
ATOM 1514 O O . THR A 1 193 ? -4.446 8.396 11.143 1.00 89.56 193 THR A O 1
ATOM 1517 N N . VAL A 1 194 ? -6.297 9.128 10.076 1.00 92.88 194 VAL A N 1
ATOM 1518 C CA . VAL A 1 194 ? -6.740 7.807 9.618 1.00 92.88 194 VAL A CA 1
ATOM 1519 C C . VAL A 1 194 ? -5.627 7.129 8.821 1.00 92.88 194 VAL A C 1
ATOM 1521 O O . VAL A 1 194 ? -5.384 5.942 8.993 1.00 92.88 194 VAL A O 1
ATOM 1524 N N . ASP A 1 195 ? -4.908 7.903 8.023 1.00 92.19 195 ASP A N 1
ATOM 1525 C CA . ASP A 1 195 ? -3.893 7.495 7.066 1.00 92.19 195 ASP A CA 1
ATOM 1526 C C . ASP A 1 195 ? -2.699 6.878 7.800 1.00 92.19 195 ASP A C 1
ATOM 1528 O O . ASP A 1 195 ? -2.421 5.686 7.670 1.00 92.19 195 ASP A O 1
ATOM 1532 N N . SER A 1 196 ? -2.045 7.668 8.661 1.00 92.56 196 SER A N 1
ATOM 1533 C CA . SER A 1 196 ? -0.867 7.222 9.413 1.00 92.56 196 SER A CA 1
ATOM 1534 C C . SER A 1 196 ? -1.199 6.061 10.351 1.00 92.56 196 SER A C 1
ATOM 1536 O O . SER A 1 196 ? -0.431 5.103 10.437 1.00 92.56 196 SER A O 1
ATOM 1538 N N . LEU A 1 197 ? -2.370 6.100 10.998 1.00 94.75 197 LEU A N 1
ATOM 1539 C CA . LEU A 1 197 ? -2.838 5.027 11.868 1.00 94.75 197 LEU A CA 1
ATOM 1540 C C . LEU A 1 197 ? -3.084 3.734 11.080 1.00 94.75 197 LEU A C 1
ATOM 1542 O O . LEU A 1 197 ? -2.643 2.668 11.508 1.00 94.75 197 LEU A O 1
ATOM 1546 N N . SER A 1 198 ? -3.756 3.818 9.931 1.00 94.81 198 SER A N 1
ATOM 1547 C CA . SER A 1 198 ? -4.083 2.652 9.106 1.00 94.81 198 SER A CA 1
ATOM 1548 C C . SER A 1 198 ? -2.826 2.008 8.529 1.00 94.81 198 SER A C 1
ATOM 1550 O O . SER A 1 198 ? -2.661 0.796 8.658 1.00 94.81 198 SER A O 1
ATOM 1552 N N . VAL A 1 199 ? -1.891 2.796 7.981 1.00 94.94 199 VAL A N 1
ATOM 1553 C CA . VAL A 1 199 ? -0.618 2.255 7.473 1.00 94.94 199 VAL A CA 1
ATOM 1554 C C . VAL A 1 199 ? 0.226 1.660 8.602 1.00 94.94 199 VAL A C 1
ATOM 1556 O O . VAL A 1 199 ? 0.795 0.582 8.434 1.00 94.94 199 VAL A O 1
ATOM 1559 N N . ALA A 1 200 ? 0.288 2.300 9.775 1.00 95.69 200 ALA A N 1
ATOM 1560 C CA . ALA A 1 200 ? 1.016 1.749 10.919 1.00 95.69 200 ALA A CA 1
ATOM 1561 C C . ALA A 1 200 ? 0.409 0.420 11.401 1.00 95.69 200 ALA A C 1
ATOM 1563 O O . ALA A 1 200 ? 1.147 -0.505 11.746 1.00 95.69 200 ALA A O 1
ATOM 1564 N N . ILE A 1 201 ? -0.924 0.300 11.400 1.00 95.38 201 ILE A N 1
ATOM 1565 C CA . ILE A 1 201 ? -1.627 -0.949 11.716 1.00 95.38 201 ILE A CA 1
ATOM 1566 C C . ILE A 1 201 ? -1.281 -2.036 10.696 1.00 95.38 201 ILE A C 1
ATOM 1568 O O . ILE A 1 201 ? -0.903 -3.126 11.123 1.00 95.38 201 ILE A O 1
ATOM 1572 N N . LEU A 1 202 ? -1.338 -1.739 9.395 1.00 95.06 202 LEU A N 1
ATOM 1573 C CA . LEU A 1 202 ? -0.961 -2.676 8.328 1.00 95.06 202 LEU A CA 1
ATOM 1574 C C . LEU A 1 202 ? 0.491 -3.146 8.489 1.00 95.06 202 LEU A C 1
ATOM 1576 O O . LEU A 1 202 ? 0.769 -4.343 8.496 1.00 95.06 202 LEU A O 1
ATOM 1580 N N . ALA A 1 203 ? 1.423 -2.218 8.724 1.00 95.44 203 ALA A N 1
ATOM 1581 C CA . ALA A 1 203 ? 2.830 -2.551 8.941 1.00 95.44 203 ALA A CA 1
ATOM 1582 C C . ALA A 1 203 ? 3.009 -3.495 10.143 1.00 95.44 203 ALA A C 1
ATOM 1584 O O . ALA A 1 203 ? 3.721 -4.496 10.067 1.00 95.44 203 ALA A O 1
ATOM 1585 N N . LEU A 1 204 ? 2.344 -3.203 11.264 1.00 95.38 20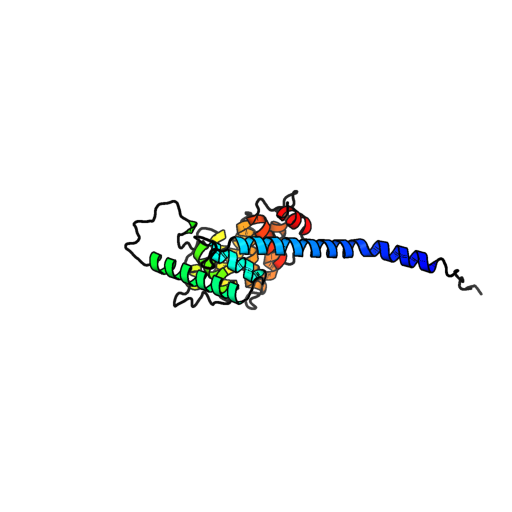4 LEU A N 1
ATOM 1586 C CA . LEU A 1 204 ? 2.394 -4.035 12.467 1.00 95.38 204 LEU A CA 1
ATOM 1587 C C . LEU A 1 204 ? 1.710 -5.396 12.274 1.00 95.38 204 LEU A C 1
ATOM 1589 O O . LEU A 1 204 ? 2.162 -6.379 12.863 1.00 95.38 204 LEU A O 1
ATOM 1593 N N . GLN A 1 205 ? 0.650 -5.468 11.468 1.00 94.06 205 GLN A N 1
ATOM 1594 C CA . GLN A 1 205 ? -0.010 -6.718 11.092 1.00 94.06 205 GLN A CA 1
ATOM 1595 C C . GLN A 1 205 ? 0.916 -7.586 10.246 1.00 94.06 205 GLN A C 1
ATOM 1597 O O . GLN A 1 205 ? 1.117 -8.745 10.602 1.00 94.06 205 GLN A O 1
ATOM 1602 N N . CYS A 1 206 ? 1.563 -7.036 9.217 1.00 94.06 206 CYS A N 1
ATOM 1603 C CA . CYS A 1 206 ? 2.570 -7.772 8.454 1.00 94.06 206 CYS A CA 1
ATOM 1604 C C . CYS A 1 206 ? 3.698 -8.278 9.373 1.00 94.06 206 CYS A C 1
ATOM 1606 O O . CYS A 1 206 ? 4.046 -9.460 9.362 1.00 94.06 206 CYS A O 1
ATOM 1608 N N . VAL A 1 207 ? 4.211 -7.425 10.268 1.00 94.38 207 VAL A N 1
ATOM 1609 C CA . VAL A 1 207 ? 5.263 -7.813 11.223 1.00 94.38 207 VAL A CA 1
ATOM 1610 C C . VAL A 1 207 ? 4.803 -8.921 12.177 1.00 94.38 207 VAL A C 1
ATOM 1612 O O . VAL A 1 207 ? 5.618 -9.753 12.569 1.00 94.38 207 VAL A O 1
ATOM 1615 N N . GLU A 1 208 ? 3.523 -8.972 12.552 1.00 92.88 208 GLU A N 1
ATOM 1616 C CA . GLU A 1 208 ? 2.969 -10.044 13.391 1.00 92.88 208 GLU A CA 1
ATOM 1617 C C . GLU A 1 208 ? 3.020 -11.420 12.719 1.00 92.88 208 GLU A C 1
ATOM 1619 O O . GLU A 1 208 ? 3.166 -12.426 13.421 1.00 92.88 208 GLU A O 1
ATOM 1624 N N . HIS A 1 209 ? 2.958 -11.469 11.384 1.00 88.62 209 HIS A N 1
ATOM 1625 C CA . HIS A 1 209 ? 3.083 -12.713 10.623 1.00 88.62 209 HIS A CA 1
ATOM 1626 C C . HIS A 1 209 ? 4.515 -13.268 10.671 1.00 88.62 209 HIS A C 1
ATOM 1628 O O . HIS A 1 209 ? 4.710 -14.484 10.565 1.00 88.62 209 HIS A O 1
ATOM 1634 N N . ASP A 1 210 ? 5.521 -12.422 10.920 1.00 87.50 210 ASP A N 1
ATOM 1635 C CA . ASP A 1 210 ? 6.867 -12.891 11.227 1.00 87.50 210 ASP A CA 1
ATOM 1636 C C . ASP A 1 210 ? 6.895 -13.548 12.619 1.00 87.50 210 ASP A C 1
ATOM 1638 O O . ASP A 1 210 ? 6.724 -12.915 13.666 1.00 87.50 210 ASP A O 1
ATOM 1642 N N . HIS A 1 211 ? 7.193 -14.849 12.641 1.00 77.94 211 HIS A N 1
ATOM 1643 C CA . HIS A 1 211 ? 7.343 -15.660 13.849 1.00 77.94 211 HIS A CA 1
ATOM 1644 C C . HIS A 1 211 ? 8.259 -15.050 14.924 1.00 77.94 211 HIS A C 1
ATOM 1646 O O . HIS A 1 211 ? 8.099 -15.379 16.102 1.00 77.94 211 HIS A O 1
ATOM 1652 N N . ARG A 1 212 ? 9.195 -14.170 14.551 1.00 83.44 212 ARG A N 1
ATOM 1653 C CA . ARG A 1 212 ? 10.099 -13.463 15.475 1.00 83.44 212 ARG A CA 1
ATOM 1654 C C . ARG A 1 212 ? 9.393 -12.405 16.327 1.00 83.44 212 ARG A C 1
ATOM 1656 O O . ARG A 1 212 ? 9.905 -12.040 17.385 1.00 83.44 212 ARG A O 1
ATOM 1663 N N . ASN A 1 213 ? 8.217 -11.943 15.901 1.00 85.69 213 ASN A N 1
ATOM 1664 C CA . ASN A 1 213 ? 7.533 -10.771 16.444 1.00 85.69 213 ASN A CA 1
ATOM 1665 C C . ASN A 1 213 ? 6.101 -11.065 16.933 1.00 85.69 213 ASN A C 1
ATOM 1667 O O . ASN A 1 213 ? 5.274 -10.162 17.026 1.00 85.69 213 ASN A O 1
ATOM 1671 N N . ARG A 1 214 ? 5.815 -12.302 17.368 1.00 81.31 214 ARG A N 1
ATOM 1672 C CA . ARG A 1 214 ? 4.493 -12.721 17.902 1.00 81.31 214 ARG A CA 1
ATOM 1673 C C . ARG A 1 214 ? 3.937 -11.828 19.023 1.00 81.31 214 ARG A C 1
ATOM 1675 O O . ARG A 1 214 ? 2.728 -11.758 19.228 1.00 81.31 214 ARG A O 1
ATOM 1682 N N . ASN A 1 215 ? 4.813 -11.126 19.742 1.00 86.69 215 ASN A N 1
ATOM 1683 C CA . ASN A 1 215 ? 4.447 -10.200 20.817 1.00 86.69 215 ASN A CA 1
ATOM 1684 C C . ASN A 1 215 ? 3.819 -8.886 20.318 1.00 86.69 215 ASN A C 1
ATOM 1686 O O . ASN A 1 215 ? 3.365 -8.096 21.140 1.00 86.69 215 ASN A O 1
ATOM 1690 N N . VAL A 1 216 ? 3.782 -8.638 19.004 1.00 90.69 216 VAL A N 1
ATOM 1691 C CA . VAL A 1 216 ? 3.120 -7.463 18.415 1.00 90.69 216 VAL A CA 1
ATOM 1692 C C . VAL A 1 216 ? 1.596 -7.606 18.452 1.00 90.69 216 VAL A C 1
ATOM 1694 O O . VAL A 1 216 ? 0.894 -6.626 18.694 1.00 90.69 216 VAL A O 1
ATOM 1697 N N . LYS A 1 217 ? 1.067 -8.831 18.326 1.00 90.12 217 LYS A N 1
ATOM 1698 C CA . LYS A 1 217 ? -0.379 -9.105 18.264 1.00 90.12 217 LYS A CA 1
ATOM 1699 C C . LYS A 1 217 ? -1.208 -8.430 19.368 1.00 90.12 217 LYS A C 1
ATOM 1701 O O . LYS A 1 217 ? -2.220 -7.805 19.051 1.00 90.12 217 LYS A O 1
ATOM 1706 N N . PRO A 1 218 ? -0.843 -8.512 20.664 1.00 91.25 218 PRO A N 1
ATOM 1707 C CA . PRO A 1 218 ? -1.635 -7.890 21.725 1.00 91.25 218 PRO A CA 1
ATOM 1708 C C . PRO A 1 218 ? -1.638 -6.358 21.648 1.00 91.25 218 PRO A C 1
ATOM 1710 O O . PRO A 1 218 ? -2.592 -5.736 22.114 1.00 91.25 218 PRO A O 1
ATOM 1713 N N . LEU A 1 219 ? -0.598 -5.761 21.055 1.00 91.62 219 LEU A N 1
ATOM 1714 C CA . LEU A 1 219 ? -0.413 -4.313 20.951 1.00 91.62 219 LEU A CA 1
ATOM 1715 C C . LEU A 1 219 ? -1.311 -3.685 19.879 1.00 91.62 219 LEU A C 1
ATOM 1717 O O . LEU A 1 219 ? -1.610 -2.500 19.971 1.00 91.62 219 LEU A O 1
ATOM 1721 N N . LEU A 1 220 ? -1.801 -4.479 18.921 1.00 91.88 220 LEU A N 1
ATOM 1722 C CA . LEU A 1 220 ? -2.712 -4.033 17.862 1.00 91.88 220 LEU A CA 1
ATOM 1723 C C . LEU A 1 220 ? -4.142 -3.756 18.348 1.00 91.88 220 LEU A C 1
ATOM 1725 O O . LEU A 1 220 ? -4.885 -3.043 17.680 1.00 91.88 220 LEU A O 1
ATOM 1729 N N . ARG A 1 221 ? -4.545 -4.278 19.517 1.00 91.88 221 ARG A N 1
ATOM 1730 C CA . ARG A 1 221 ? -5.934 -4.165 20.004 1.00 91.88 221 ARG A CA 1
ATOM 1731 C C . ARG A 1 221 ? -6.397 -2.720 20.167 1.00 91.88 221 ARG A C 1
ATOM 1733 O O . ARG A 1 221 ? -7.496 -2.382 19.740 1.00 91.88 221 ARG A O 1
ATOM 1740 N N . LYS A 1 222 ? -5.572 -1.883 20.802 1.00 92.75 222 LYS A N 1
ATOM 1741 C CA . LYS A 1 222 ? -5.908 -0.478 21.052 1.00 92.75 222 LYS A CA 1
ATOM 1742 C C . LYS A 1 222 ? -5.920 0.336 19.746 1.00 92.75 222 LYS A C 1
ATOM 1744 O O . LYS A 1 222 ? -6.946 0.958 19.502 1.00 92.75 222 LYS A O 1
ATOM 1749 N N . PRO A 1 223 ? -4.883 0.292 18.885 1.00 93.69 223 PRO A N 1
ATOM 1750 C CA . PRO A 1 223 ? -4.911 0.955 17.580 1.00 93.69 223 PRO A CA 1
ATOM 1751 C C . PRO A 1 223 ? -6.119 0.580 16.717 1.00 93.69 223 PRO A C 1
ATOM 1753 O O . PRO A 1 223 ? -6.771 1.466 16.179 1.00 93.69 223 PRO A O 1
ATOM 1756 N N . LEU A 1 224 ? -6.470 -0.710 16.639 1.00 93.44 224 LEU A N 1
ATOM 1757 C CA . LEU A 1 224 ? -7.647 -1.162 15.889 1.00 93.44 224 LEU A CA 1
ATOM 1758 C C . LEU A 1 224 ? -8.947 -0.577 16.454 1.00 93.44 224 LEU A C 1
ATOM 1760 O O . LEU A 1 224 ? -9.781 -0.102 15.693 1.00 93.44 224 LEU A O 1
ATOM 1764 N N . ALA A 1 225 ? -9.114 -0.567 17.780 1.00 92.69 225 ALA A N 1
ATOM 1765 C CA . ALA A 1 225 ? -10.284 0.039 18.414 1.00 92.69 225 ALA A CA 1
ATOM 1766 C C . ALA A 1 225 ? -10.358 1.555 18.166 1.00 92.69 225 ALA A C 1
ATOM 1768 O O . ALA A 1 225 ? -11.438 2.076 17.899 1.00 92.69 225 ALA A O 1
ATOM 1769 N N . THR A 1 226 ? -9.215 2.248 18.209 1.00 93.38 226 THR A N 1
ATOM 1770 C CA . THR A 1 226 ? -9.125 3.670 17.860 1.00 93.38 226 THR A CA 1
ATOM 1771 C C . THR A 1 226 ? -9.544 3.899 16.414 1.00 93.38 226 THR A C 1
ATOM 1773 O O . THR A 1 226 ? -10.364 4.773 16.170 1.00 93.38 226 THR A O 1
ATOM 1776 N N . LEU A 1 227 ? -9.035 3.102 15.467 1.00 93.94 227 LEU A N 1
ATOM 1777 C CA . LEU A 1 227 ? -9.382 3.241 14.054 1.00 93.94 227 LEU A CA 1
ATOM 1778 C C . LEU A 1 227 ? -10.884 3.040 13.830 1.00 93.94 227 LEU A C 1
ATOM 1780 O O . LEU A 1 227 ? -11.501 3.857 13.165 1.00 93.94 227 LEU A O 1
ATOM 1784 N N . ILE A 1 228 ? -11.499 2.027 14.449 1.00 93.81 228 ILE A N 1
ATOM 1785 C CA . ILE A 1 228 ? -12.954 1.803 14.364 1.00 93.81 228 ILE A CA 1
ATOM 1786 C C . ILE A 1 228 ? -13.740 3.017 14.867 1.00 93.81 228 ILE A C 1
ATOM 1788 O O . ILE A 1 228 ? -14.740 3.395 14.263 1.00 93.81 228 ILE A O 1
ATOM 1792 N N . ALA A 1 229 ? -13.288 3.644 15.954 1.00 92.88 229 ALA A N 1
ATOM 1793 C CA . ALA A 1 229 ? -13.945 4.817 16.523 1.00 92.88 229 ALA A CA 1
ATOM 1794 C C . ALA A 1 229 ? -13.849 6.073 15.634 1.00 92.88 229 ALA A C 1
ATOM 1796 O O . ALA A 1 229 ? -14.577 7.031 15.879 1.00 92.88 229 ALA A O 1
ATOM 1797 N N . LEU A 1 230 ? -12.977 6.077 14.618 1.00 93.31 230 LEU A N 1
ATOM 1798 C CA . LEU A 1 230 ? -12.865 7.162 13.637 1.00 93.31 230 LEU A CA 1
ATOM 1799 C C . LEU A 1 230 ? -13.852 7.027 12.468 1.00 93.31 230 LEU A C 1
ATOM 1801 O O . LEU A 1 230 ? -13.918 7.937 11.642 1.00 93.31 230 LEU A O 1
ATOM 1805 N N . GLN A 1 231 ? -14.613 5.929 12.382 1.00 93.62 231 GLN A N 1
ATOM 1806 C CA . GLN A 1 231 ? -15.657 5.790 11.370 1.00 93.62 231 GLN A CA 1
ATOM 1807 C C . GLN A 1 231 ? -16.752 6.838 11.611 1.00 93.62 231 GLN A C 1
ATOM 1809 O O . GLN A 1 231 ? -17.316 6.934 12.703 1.00 93.62 231 GLN A O 1
ATOM 1814 N N . GLN A 1 232 ? -17.049 7.629 10.586 1.00 93.38 232 GLN A N 1
ATOM 1815 C CA . GLN A 1 232 ? -18.058 8.678 10.641 1.00 93.38 232 GLN A CA 1
ATOM 1816 C C . GLN A 1 232 ? -19.479 8.101 10.535 1.00 93.38 232 GLN A C 1
ATOM 1818 O O . GLN A 1 232 ? -19.685 6.931 10.204 1.00 93.38 232 GLN A O 1
ATOM 1823 N N . LEU A 1 233 ? -20.488 8.927 10.835 1.00 91.75 233 LEU A N 1
ATOM 1824 C CA . LEU A 1 233 ? -21.900 8.518 10.804 1.00 91.75 233 LEU A CA 1
ATOM 1825 C C . LEU A 1 233 ? -22.393 8.160 9.395 1.00 91.75 233 LEU A C 1
ATOM 1827 O O . LEU A 1 233 ? -23.299 7.340 9.262 1.00 91.75 233 LEU A O 1
ATOM 1831 N N . ASP A 1 234 ? -21.796 8.760 8.366 1.00 91.69 234 ASP A N 1
ATOM 1832 C CA . ASP A 1 234 ? -22.039 8.436 6.957 1.00 91.69 234 ASP A CA 1
ATOM 1833 C C . ASP A 1 234 ? -21.415 7.089 6.543 1.00 91.69 234 ASP A C 1
ATOM 1835 O O . ASP A 1 234 ? -21.737 6.562 5.484 1.00 91.69 234 ASP A O 1
ATOM 1839 N N . GLY A 1 235 ? -20.569 6.501 7.396 1.00 90.88 235 GLY A N 1
ATOM 1840 C CA . GLY A 1 235 ? -19.874 5.238 7.170 1.00 90.88 235 GLY A CA 1
ATOM 1841 C C . GLY A 1 235 ? -18.429 5.386 6.696 1.00 90.88 235 GLY A C 1
ATOM 1842 O O . GLY A 1 235 ? -17.693 4.398 6.768 1.00 90.88 235 GLY A O 1
ATOM 1843 N N . GLY A 1 236 ? -18.009 6.577 6.264 1.00 93.19 236 GLY A N 1
ATOM 1844 C CA . GLY A 1 236 ? -16.676 6.837 5.727 1.00 93.19 236 GLY A CA 1
ATOM 1845 C C . GLY A 1 236 ? -15.628 7.160 6.796 1.00 93.19 236 GLY A C 1
ATOM 1846 O O . GLY A 1 236 ? -15.912 7.264 7.990 1.00 93.19 236 GLY A O 1
ATOM 1847 N N . PHE A 1 237 ? -14.388 7.356 6.351 1.00 94.50 237 PHE A N 1
ATOM 1848 C CA . PHE A 1 237 ? -13.265 7.815 7.179 1.00 94.50 237 PHE A CA 1
ATOM 1849 C C . PHE A 1 237 ? -12.691 9.159 6.690 1.00 94.50 237 PHE A C 1
ATOM 1851 O O . PHE A 1 237 ? -11.510 9.456 6.879 1.00 94.50 237 PHE A O 1
ATOM 1858 N N . GLY A 1 238 ? -13.526 9.988 6.059 1.00 89.75 238 GLY A N 1
ATOM 1859 C CA . GLY A 1 238 ? -13.201 11.355 5.639 1.00 89.75 238 GLY A CA 1
ATOM 1860 C C . GLY A 1 238 ? -13.012 11.534 4.134 1.00 89.75 238 GLY A C 1
ATOM 1861 O O . GLY A 1 238 ? -13.597 12.453 3.572 1.00 89.75 238 GLY A O 1
ATOM 1862 N N . SER A 1 239 ? -12.241 10.673 3.467 1.00 92.31 239 SER A N 1
ATOM 1863 C CA . SER A 1 239 ? -12.056 10.710 2.010 1.00 92.31 239 SER A CA 1
ATOM 1864 C C . SER A 1 239 ? -12.072 9.309 1.403 1.00 92.31 239 SER A C 1
ATOM 1866 O O . SER A 1 239 ? -12.043 8.307 2.122 1.00 92.31 239 SER A O 1
ATOM 1868 N N . LEU A 1 240 ? -12.115 9.228 0.068 1.00 91.31 240 LEU A N 1
ATOM 1869 C CA . LEU A 1 240 ? -12.056 7.958 -0.659 1.00 91.31 240 LEU A CA 1
ATOM 1870 C C . LEU A 1 240 ? -10.798 7.163 -0.290 1.00 91.31 240 LEU A C 1
ATOM 1872 O O . LEU A 1 240 ? -10.881 5.988 0.065 1.00 91.31 240 LEU A O 1
ATOM 1876 N N . HIS A 1 241 ? -9.648 7.838 -0.306 1.00 90.12 241 HIS A N 1
ATOM 1877 C CA . HIS A 1 241 ? -8.352 7.243 -0.001 1.00 90.12 241 HIS A CA 1
ATOM 1878 C C . HIS A 1 241 ? -8.281 6.741 1.447 1.00 90.12 241 HIS A C 1
ATOM 1880 O O . HIS A 1 241 ? -7.957 5.578 1.690 1.00 90.12 241 HIS A O 1
ATOM 1886 N N . THR A 1 242 ? -8.646 7.587 2.415 1.00 93.19 242 THR A N 1
ATOM 1887 C CA . THR A 1 242 ? -8.567 7.229 3.839 1.00 93.19 242 THR A CA 1
ATOM 1888 C C . THR A 1 242 ? -9.561 6.134 4.204 1.00 93.19 242 THR A C 1
ATOM 1890 O O . THR A 1 242 ? -9.243 5.255 5.005 1.00 93.19 242 THR A O 1
ATOM 1893 N N . THR A 1 243 ? -10.736 6.132 3.570 1.00 94.31 243 THR A N 1
ATOM 1894 C CA . THR A 1 243 ? -11.742 5.080 3.726 1.00 94.31 243 THR A CA 1
ATOM 1895 C C . THR A 1 243 ? -11.228 3.756 3.184 1.00 94.31 243 THR A C 1
ATOM 1897 O O . THR A 1 243 ? -11.184 2.785 3.933 1.00 94.31 243 THR A O 1
ATOM 1900 N N . ALA A 1 244 ? -10.762 3.701 1.934 1.00 92.00 244 ALA A N 1
ATOM 1901 C CA . ALA A 1 244 ? -10.224 2.471 1.350 1.00 92.00 244 ALA A CA 1
ATOM 1902 C C . ALA A 1 244 ? -9.077 1.884 2.195 1.00 92.00 244 ALA A C 1
ATOM 1904 O O . ALA A 1 244 ? -9.037 0.680 2.470 1.00 92.00 244 ALA A O 1
ATOM 1905 N N . LEU A 1 245 ? -8.186 2.749 2.678 1.00 92.44 245 LEU A N 1
ATOM 1906 C CA . LEU A 1 245 ? -7.053 2.361 3.505 1.00 92.44 245 LEU A CA 1
ATOM 1907 C C . LEU A 1 245 ? -7.473 1.844 4.894 1.00 92.44 245 LEU A C 1
ATOM 1909 O O . LEU A 1 245 ? -6.975 0.807 5.340 1.00 92.44 245 LEU A O 1
ATOM 1913 N N . ALA A 1 246 ? -8.417 2.513 5.560 1.00 93.94 246 ALA A N 1
ATOM 1914 C CA . ALA A 1 246 ? -8.955 2.072 6.847 1.00 93.94 246 ALA A CA 1
ATOM 1915 C C . ALA A 1 246 ? -9.663 0.717 6.730 1.00 93.94 246 ALA A C 1
ATOM 1917 O O . ALA A 1 246 ? -9.459 -0.169 7.563 1.00 93.94 246 ALA A O 1
ATOM 1918 N N . ILE A 1 247 ? -10.446 0.519 5.664 1.00 93.56 247 ILE A N 1
ATOM 1919 C CA . ILE A 1 247 ? -11.101 -0.761 5.374 1.00 93.56 247 ILE A CA 1
ATOM 1920 C C . ILE A 1 247 ? -10.056 -1.871 5.249 1.00 93.56 247 ILE A C 1
ATOM 1922 O O . ILE A 1 247 ? -10.224 -2.923 5.869 1.00 93.56 247 ILE A O 1
ATOM 1926 N N . ARG A 1 248 ? -8.968 -1.638 4.500 1.00 92.06 248 ARG A N 1
ATOM 1927 C CA . ARG A 1 248 ? -7.877 -2.611 4.350 1.00 92.06 248 ARG A CA 1
ATOM 1928 C C . ARG A 1 248 ? -7.264 -2.982 5.706 1.00 92.06 248 ARG A C 1
ATOM 1930 O O . ARG A 1 248 ? -7.222 -4.162 6.054 1.00 92.06 248 ARG A O 1
ATOM 1937 N N . ALA A 1 249 ? -6.895 -1.989 6.517 1.00 93.31 249 ALA A N 1
ATOM 1938 C CA . ALA A 1 249 ? -6.312 -2.202 7.847 1.00 93.31 249 ALA A CA 1
ATOM 1939 C C . ALA A 1 249 ? -7.240 -2.979 8.803 1.00 93.31 249 ALA A C 1
ATOM 1941 O O . ALA A 1 249 ? -6.799 -3.833 9.583 1.00 93.31 249 ALA A O 1
ATOM 1942 N N . LEU A 1 250 ? -8.548 -2.709 8.746 1.00 93.38 250 LEU A N 1
ATOM 1943 C CA . LEU A 1 250 ? -9.541 -3.373 9.591 1.00 93.38 250 LEU A CA 1
ATOM 1944 C C . LEU A 1 250 ? -9.892 -4.790 9.109 1.00 93.38 250 LEU A C 1
ATOM 1946 O O . LEU A 1 250 ? -10.194 -5.655 9.938 1.00 93.38 250 LEU A O 1
ATOM 1950 N N . GLN A 1 251 ? -9.846 -5.045 7.797 1.00 88.56 251 GLN A N 1
ATOM 1951 C CA . GLN A 1 251 ? -10.049 -6.376 7.216 1.00 88.56 251 GLN A CA 1
ATOM 1952 C C . GLN A 1 251 ? -8.925 -7.337 7.610 1.00 88.56 251 GLN A C 1
ATOM 1954 O O . GLN A 1 251 ? -9.203 -8.432 8.106 1.00 88.56 251 GLN A O 1
ATOM 1959 N N . GLU A 1 252 ? -7.670 -6.911 7.460 1.00 76.88 252 GLU A N 1
ATOM 1960 C CA . GLU A 1 252 ? -6.499 -7.705 7.850 1.00 76.88 252 GLU A CA 1
ATOM 1961 C C . GLU A 1 252 ? -6.470 -7.957 9.370 1.00 76.88 252 GLU A C 1
ATOM 1963 O O . GLU A 1 252 ? -6.151 -9.056 9.834 1.00 76.88 252 GLU A O 1
ATOM 1968 N N . GLY A 1 253 ? -6.933 -6.982 10.160 1.00 63.66 253 GLY A N 1
ATOM 1969 C CA . GLY A 1 253 ? -6.997 -7.062 11.622 1.00 63.66 253 GLY A CA 1
ATOM 1970 C C . GLY A 1 253 ? -8.089 -7.961 12.198 1.00 63.66 253 GLY A C 1
ATOM 1971 O O . GLY A 1 253 ? -8.123 -8.148 13.417 1.00 63.66 253 GLY A O 1
ATOM 1972 N N . LYS A 1 254 ? -8.986 -8.509 11.361 1.00 69.81 254 LYS A N 1
ATOM 1973 C CA . LYS A 1 254 ? -10.161 -9.310 11.770 1.00 69.81 254 LYS A CA 1
ATOM 1974 C C . LYS A 1 254 ? -11.007 -8.637 12.859 1.00 69.81 254 LYS A C 1
ATOM 1976 O O . LYS A 1 254 ? -11.614 -9.314 13.692 1.00 69.81 254 LYS A O 1
ATOM 1981 N N . ALA A 1 255 ? -11.022 -7.308 12.883 1.00 74.00 255 ALA A N 1
ATOM 1982 C CA . ALA A 1 255 ? -11.792 -6.561 13.861 1.00 74.00 255 ALA A CA 1
ATOM 1983 C C . ALA A 1 255 ? -13.281 -6.561 13.474 1.00 74.00 255 ALA A C 1
ATOM 1985 O O . ALA A 1 255 ? -13.631 -6.655 12.298 1.00 74.00 255 ALA A O 1
ATOM 1986 N N . THR A 1 256 ? -14.177 -6.477 14.456 1.00 83.69 256 THR A N 1
ATOM 1987 C CA . THR A 1 256 ? -15.618 -6.325 14.210 1.00 83.69 256 THR A CA 1
ATOM 1988 C C . THR A 1 256 ? -15.944 -4.843 14.068 1.00 83.69 256 THR A C 1
ATOM 1990 O O . THR A 1 256 ? -15.810 -4.099 15.038 1.00 83.69 256 THR A O 1
ATOM 1993 N N . TRP A 1 257 ? -16.365 -4.416 12.882 1.00 87.88 257 TRP A N 1
ATOM 1994 C CA . TRP A 1 257 ? -16.695 -3.023 12.568 1.00 87.88 257 TRP A CA 1
ATOM 1995 C C . TRP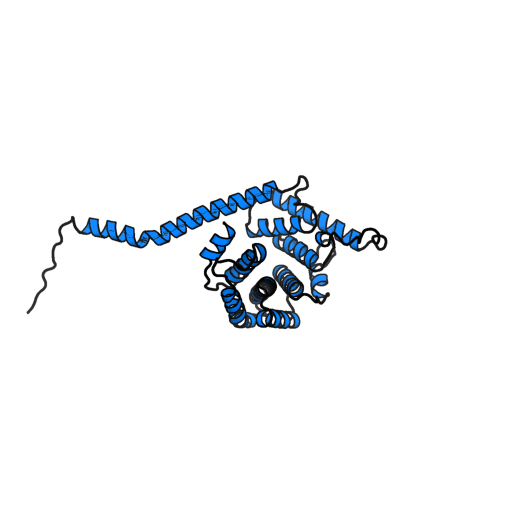 A 1 257 ? -17.798 -2.962 11.504 1.00 87.88 257 TRP A C 1
ATOM 1997 O O . TRP A 1 257 ? -18.150 -3.989 10.913 1.00 87.88 257 TRP A O 1
ATOM 2007 N N . ASN A 1 258 ? -18.372 -1.779 11.274 1.00 88.38 258 ASN A N 1
ATOM 2008 C CA . ASN A 1 258 ? -19.480 -1.613 10.339 1.00 88.38 258 ASN A CA 1
ATOM 2009 C C . ASN A 1 258 ? -18.980 -1.570 8.886 1.00 88.38 258 ASN A C 1
ATOM 2011 O O . ASN A 1 258 ? -18.907 -0.514 8.253 1.00 88.38 258 ASN A O 1
ATOM 2015 N N . ARG A 1 259 ? -18.619 -2.756 8.378 1.00 89.31 259 ARG A N 1
ATOM 2016 C CA . ARG A 1 259 ? -18.098 -2.943 7.022 1.00 89.31 259 ARG A CA 1
ATOM 2017 C C . ARG A 1 259 ? -19.098 -2.537 5.956 1.00 89.31 259 ARG A C 1
ATOM 2019 O O . ARG A 1 259 ? -18.703 -1.909 4.983 1.00 89.31 259 ARG A O 1
ATOM 2026 N N . THR A 1 260 ? -20.362 -2.910 6.132 1.00 88.62 260 THR A N 1
ATOM 2027 C CA . THR A 1 260 ? -21.404 -2.660 5.134 1.00 88.62 260 THR A CA 1
ATOM 2028 C C . THR A 1 260 ? -21.559 -1.167 4.885 1.00 88.62 260 THR A C 1
ATOM 2030 O O . THR A 1 260 ? -21.459 -0.756 3.739 1.00 88.62 260 THR A O 1
ATOM 2033 N N . ASN A 1 261 ? -21.637 -0.348 5.941 1.00 90.25 261 ASN A N 1
ATOM 2034 C CA . ASN A 1 261 ? -21.762 1.099 5.770 1.00 90.25 261 ASN A CA 1
ATOM 2035 C C . ASN A 1 261 ? -20.560 1.731 5.055 1.00 90.25 261 ASN A C 1
ATOM 2037 O O . ASN A 1 261 ? -20.753 2.628 4.248 1.00 90.25 261 ASN A O 1
ATOM 2041 N N . ALA A 1 262 ? -19.330 1.281 5.322 1.00 91.06 262 ALA A N 1
ATOM 2042 C CA . ALA A 1 262 ? -18.165 1.851 4.639 1.00 91.06 262 ALA A CA 1
ATOM 2043 C C . ALA A 1 262 ? -18.064 1.416 3.173 1.00 91.06 262 ALA A C 1
ATOM 2045 O O . ALA A 1 262 ? -17.624 2.193 2.335 1.00 91.06 262 ALA A O 1
ATOM 2046 N N . VAL A 1 263 ? -18.470 0.183 2.854 1.00 89.06 263 VAL A N 1
ATOM 2047 C CA . VAL A 1 263 ? -18.555 -0.273 1.460 1.00 89.06 263 VAL A CA 1
ATOM 2048 C C . VAL A 1 263 ? -19.661 0.482 0.726 1.00 89.06 263 VAL A C 1
ATOM 2050 O O . VAL A 1 263 ? -19.433 0.943 -0.385 1.00 89.06 263 VAL A O 1
ATOM 2053 N N . ASP A 1 264 ? -20.820 0.677 1.355 1.00 89.56 264 ASP A N 1
ATOM 2054 C CA . ASP A 1 264 ? -21.906 1.473 0.780 1.00 89.56 264 ASP A CA 1
ATOM 2055 C C . ASP A 1 264 ? -21.477 2.931 0.560 1.00 89.56 264 ASP A C 1
ATOM 2057 O O . ASP A 1 264 ? -21.829 3.515 -0.460 1.00 89.56 264 ASP A O 1
ATOM 2061 N N . TRP A 1 265 ? -20.675 3.505 1.460 1.00 92.75 265 TRP A N 1
ATOM 2062 C CA . TRP A 1 265 ? -20.093 4.839 1.287 1.00 92.75 265 TRP A CA 1
ATOM 2063 C C . TRP A 1 265 ? -19.125 4.912 0.096 1.00 92.75 265 TRP A C 1
ATOM 2065 O O . TRP A 1 265 ? -19.102 5.915 -0.597 1.00 92.75 265 TRP A O 1
ATOM 2075 N N . LEU A 1 266 ? -18.349 3.856 -0.188 1.00 89.00 266 LEU A N 1
ATOM 2076 C CA . LEU A 1 266 ? -17.442 3.827 -1.349 1.00 89.00 266 LEU A CA 1
ATOM 2077 C C . LEU A 1 266 ? -18.169 3.736 -2.698 1.00 89.00 266 LEU A C 1
ATOM 2079 O O . LEU A 1 266 ? -17.589 4.079 -3.727 1.00 89.00 266 LEU A O 1
ATOM 2083 N N . LEU A 1 267 ? -19.390 3.199 -2.711 1.00 85.31 267 LEU A N 1
ATOM 2084 C CA . LEU A 1 267 ? -20.146 2.934 -3.937 1.00 85.31 267 LEU A CA 1
ATOM 2085 C C . LEU A 1 267 ? -21.112 4.065 -4.324 1.00 85.31 267 LEU A C 1
ATOM 2087 O O . LEU A 1 267 ? -21.674 4.001 -5.420 1.00 85.31 267 LEU A O 1
ATOM 2091 N N . ASN A 1 268 ? -21.330 5.050 -3.445 1.00 80.44 268 ASN A N 1
ATOM 2092 C CA . ASN A 1 268 ? -22.263 6.168 -3.633 1.00 80.44 268 ASN A CA 1
ATOM 2093 C C . ASN A 1 268 ? -21.526 7.507 -3.686 1.00 80.44 268 ASN A C 1
ATOM 2095 O O . ASN A 1 268 ? -21.986 8.374 -4.461 1.00 80.44 268 ASN A O 1
#

Sequence (268 aa):
MATRRRPRWPPAAAIIIAAVVIAVVLPAHLAAAQNAVKDKSELQRAIDWLTLQRNKDWGWGTGTDTAQAIVAMEMTKTGELLERELSAKQLEIELLARLWQHHDPDSDTLQQQDDEDEALTVANIATYSMALASACHDPRQFHGHDLIGSLLQHETISDLDFSYSSLVACESGTHVRKRHIRRLIEIANTKHTVDSLSVAILALQCVEHDHRNRNVKPLLRKPLATLIALQQLDGGFGSLHTTALAIRALQEGKATWNRTNAVDWLLN

InterPro domains:
  IPR002157 Cobalamin (vitamin B12)-binding protein [PF01122] (90-255)
  IPR008930 Terpenoid cyclases/protein prenyltransferase alpha-alpha toroid [SSF48239] (23-268)
  IPR051588 Eukaryotic Cobalamin Transport [PTHR10559] (20-267)

Foldseek 3Di:
DDDDDDDDDDPPVVVVVVVVVCVPPPPVVVVVVVVVVVVVVVVVVVVVVLVVCQDPQLANDAFLRLLVSLLVCLVVVDDDPVSSVSSLVSLLVNVVVLVVLVPDPVNVPPPPDDPPSHHPDLQSLLSSLSSCLSSVHQCCPSVNDGSLVVSVVDDDPDLLSLLSSLLSCLSSVHQDDPVSLVSLLVQLVPPQQLRSNLSSLNSLLSNCVPPVPVVSLVSSPVSLVSNLVCQDPQRANPDLVSLVSSLVSNVSNVDDHDNVSSVVVNVD